Protein AF-A0A1V0GYM0-F1 (afdb_monomer_lite)

InterPro domains:
  IPR021760 Plasmid replication protein C, C-terminal [PF11800] (106-194)

Foldseek 3Di:
DDDDDDDDDDDDDDDDDDDDDDDDDDDDDDDDDDDDDDDDDDDDDDDDDDDDDPPPDDPDPDPDPVVPPPDDDDPDDDLPPCVVVALVLLCLLFDPQLNVQLCVQDVDRDGDLVSLLRSLVVCCVVLVADPVLLVLLCVLQNRNLSSLLSRLLRSQCVPPPRHNPRSNVSSNVLSVCSVVVRRRSSVSSVVSSVVSVVVVVD

Organism: NCBI:txid147645

Secondary structure (DSSP, 8-state):
------------------------------------------------PPP-----------TT--TT-S----SSS-TT--TT--HHHHHHHS-HHHHHHHHHHS-SSPPPHHHHHHHHHHHHHHTT--HHHHHHHHHHH-HHHHHHHHHHHHHGGG-SSS--S-HHHHHHHHHHHHHTT---HHHHHHHHHHHHHHTTT-

pLDDT: mean 73.65, std 24.83, range [32.81, 98.75]

Radius of gyration: 32.55 Å; chains: 1; bounding box: 36×93×101 Å

Structure (mmCIF, N/CA/C/O backbone):
data_AF-A0A1V0GYM0-F1
#
_entry.id   AF-A0A1V0GYM0-F1
#
loop_
_atom_site.group_PDB
_atom_site.id
_atom_site.type_symbol
_atom_site.label_atom_id
_atom_site.label_alt_id
_atom_site.label_comp_id
_atom_site.label_asym_id
_atom_site.label_entity_id
_atom_site.label_seq_id
_atom_site.pdbx_PDB_ins_code
_atom_site.Cartn_x
_atom_site.Cartn_y
_atom_site.Cartn_z
_atom_site.occupancy
_atom_site.B_iso_or_equiv
_atom_site.auth_seq_id
_atom_site.auth_comp_id
_atom_site.auth_asym_id
_atom_site.auth_atom_id
_atom_site.pdbx_PDB_model_num
ATOM 1 N N . MET A 1 1 ? 18.309 -9.380 -78.649 1.00 40.75 1 MET A N 1
ATOM 2 C CA . MET A 1 1 ? 17.291 -8.762 -79.527 1.00 40.75 1 MET A CA 1
ATOM 3 C C . MET A 1 1 ? 16.063 -8.437 -78.694 1.00 40.75 1 MET A C 1
ATOM 5 O O . MET A 1 1 ? 15.500 -9.333 -78.082 1.00 40.75 1 MET A O 1
ATOM 9 N N . ARG A 1 2 ? 15.717 -7.149 -78.596 1.00 32.81 2 ARG A N 1
ATOM 10 C CA . ARG A 1 2 ? 14.453 -6.672 -78.021 1.00 32.81 2 ARG A CA 1
ATOM 11 C C . ARG A 1 2 ? 13.335 -6.848 -79.055 1.00 32.81 2 ARG A C 1
ATOM 13 O O . ARG A 1 2 ? 13.590 -6.594 -80.227 1.00 32.81 2 ARG A O 1
ATOM 20 N N . GLN A 1 3 ? 12.127 -7.156 -78.588 1.00 34.25 3 GLN A N 1
ATOM 21 C CA . GLN A 1 3 ? 10.901 -6.346 -78.719 1.00 34.25 3 GLN A CA 1
ATOM 22 C C . GLN A 1 3 ? 9.653 -7.238 -78.801 1.00 34.25 3 GLN A C 1
ATOM 24 O O . GLN A 1 3 ? 9.453 -7.976 -79.758 1.00 34.25 3 GLN A O 1
ATOM 29 N N . SER A 1 4 ? 8.758 -7.082 -77.828 1.00 40.91 4 SER A N 1
ATOM 30 C CA . SER A 1 4 ? 7.331 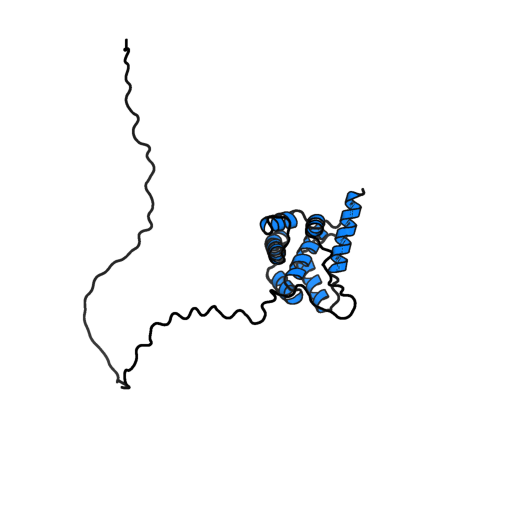-6.951 -78.116 1.00 40.91 4 SER A CA 1
ATOM 31 C C . SER A 1 4 ? 6.701 -6.039 -77.073 1.00 40.91 4 SER A C 1
ATOM 33 O O . SER A 1 4 ? 6.936 -6.158 -75.873 1.00 40.91 4 SER A O 1
ATOM 35 N N . SER A 1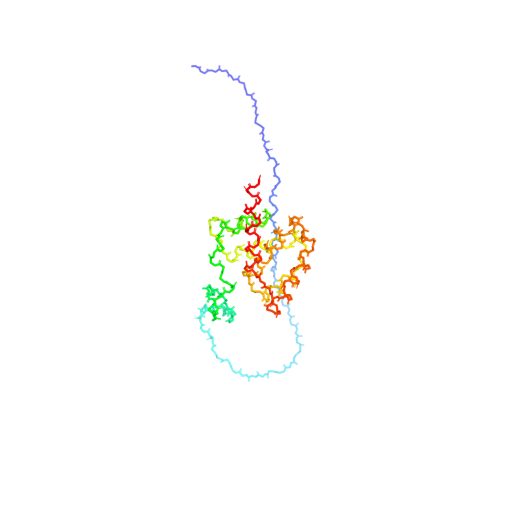 5 ? 6.003 -5.054 -77.616 1.00 39.75 5 SER A N 1
ATOM 36 C CA . SER A 1 5 ? 5.355 -3.922 -76.978 1.00 39.75 5 SER A CA 1
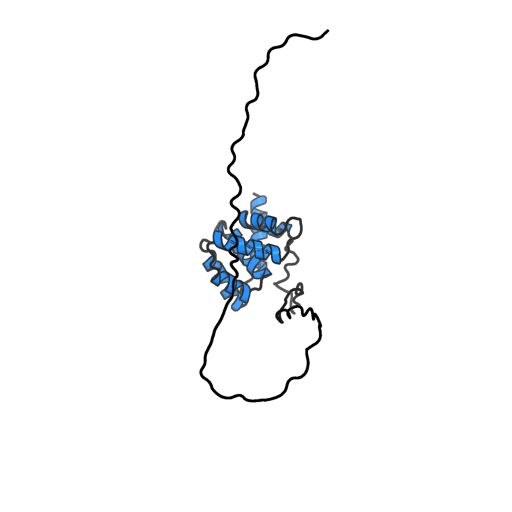ATOM 37 C C . SER A 1 5 ? 3.906 -4.275 -76.660 1.00 39.75 5 SER A C 1
ATOM 39 O O . SER A 1 5 ? 3.254 -4.911 -77.483 1.00 39.75 5 SER A O 1
ATOM 41 N N . ALA A 1 6 ? 3.388 -3.801 -75.527 1.00 40.91 6 ALA A N 1
ATOM 42 C CA . ALA A 1 6 ? 2.014 -3.312 -75.438 1.00 40.91 6 ALA A CA 1
ATOM 43 C C . ALA A 1 6 ? 1.866 -2.419 -74.200 1.00 40.91 6 ALA A C 1
ATOM 45 O O . ALA A 1 6 ? 2.000 -2.857 -73.059 1.00 40.91 6 ALA A O 1
ATOM 46 N N . ALA A 1 7 ? 1.607 -1.144 -74.463 1.00 40.31 7 ALA A N 1
ATOM 47 C CA . ALA A 1 7 ? 1.356 -0.093 -73.495 1.00 40.31 7 ALA A CA 1
ATOM 48 C C . ALA A 1 7 ? -0.061 -0.176 -72.900 1.00 40.31 7 ALA A C 1
ATOM 50 O O . ALA A 1 7 ? -1.019 -0.429 -73.627 1.00 40.31 7 ALA A O 1
ATOM 51 N N . LYS A 1 8 ? -0.199 0.175 -71.614 1.00 45.97 8 LYS A N 1
ATOM 52 C CA . LYS A 1 8 ? -1.370 0.868 -71.048 1.00 45.97 8 LYS A CA 1
ATOM 53 C C . LYS A 1 8 ? -0.876 1.891 -70.020 1.00 45.97 8 LYS A C 1
ATOM 55 O O . LYS A 1 8 ? -0.008 1.587 -69.209 1.00 45.97 8 LYS A O 1
ATOM 60 N N . GLY A 1 9 ? -1.368 3.120 -70.173 1.00 39.59 9 GLY A N 1
ATOM 61 C CA . GLY A 1 9 ? -0.882 4.342 -69.532 1.00 39.59 9 GLY A CA 1
ATOM 62 C C . GLY A 1 9 ? -1.220 4.505 -68.041 1.00 39.59 9 GLY A C 1
ATOM 63 O O . GLY A 1 9 ? -1.823 3.620 -67.434 1.00 39.59 9 GLY A O 1
ATOM 64 N N . PRO A 1 10 ? -0.793 5.638 -67.451 1.00 42.38 10 PRO A N 1
ATOM 65 C CA . PRO A 1 10 ? -0.575 5.784 -66.017 1.00 42.38 10 PRO A CA 1
ATOM 66 C C . PRO A 1 10 ? -1.829 6.239 -65.262 1.00 42.38 10 PRO A C 1
ATOM 68 O O . PRO A 1 10 ? -2.504 7.187 -65.658 1.00 42.38 10 PRO A O 1
ATOM 71 N N . PHE A 1 11 ? -2.098 5.589 -64.129 1.00 37.84 11 PHE A N 1
ATOM 72 C CA . PHE A 1 11 ? -3.101 6.020 -63.160 1.00 37.84 11 PHE A CA 1
ATOM 73 C C . PHE A 1 11 ? -2.495 7.128 -62.289 1.00 37.84 11 PHE A C 1
ATOM 75 O O . PHE A 1 11 ? -1.616 6.888 -61.460 1.00 37.84 11 PHE A O 1
ATOM 82 N N . THR A 1 12 ? -2.915 8.361 -62.544 1.00 47.88 12 THR A N 1
ATOM 83 C CA . THR A 1 12 ? -2.518 9.562 -61.813 1.00 47.88 12 THR A CA 1
ATOM 84 C C . THR A 1 12 ? -3.392 9.761 -60.572 1.00 47.88 12 THR A C 1
ATOM 86 O O . THR A 1 12 ? -4.590 9.502 -60.587 1.00 47.88 12 THR A O 1
ATOM 89 N N . GLY A 1 13 ? -2.784 10.290 -59.506 1.00 38.97 13 GLY A N 1
ATOM 90 C CA . GLY A 1 13 ? -3.479 11.129 -58.526 1.00 38.97 13 GLY A CA 1
ATOM 91 C C . GLY A 1 13 ? -4.111 10.422 -57.328 1.00 38.97 13 GLY A C 1
ATOM 92 O O . GLY A 1 13 ? -5.316 10.204 -57.278 1.00 38.97 13 GLY A O 1
ATOM 93 N N . LYS A 1 14 ? -3.305 10.180 -56.288 1.00 44.31 14 LYS A N 1
ATOM 94 C CA . LYS A 1 14 ? -3.800 10.026 -54.914 1.00 44.31 14 LYS A CA 1
ATOM 95 C C . LYS A 1 14 ? -4.318 11.387 -54.434 1.00 44.31 14 LYS A C 1
ATOM 97 O O . LYS A 1 14 ? -3.542 12.332 -54.343 1.00 44.31 14 LYS A O 1
ATOM 102 N N . HIS A 1 15 ? -5.612 11.483 -54.147 1.00 40.84 15 HIS A N 1
ATOM 103 C CA . HIS A 1 15 ? -6.234 12.669 -53.564 1.00 40.84 15 HIS A CA 1
ATOM 104 C C . HIS A 1 15 ? -6.260 12.513 -52.036 1.00 40.84 15 HIS A C 1
ATOM 106 O O . HIS A 1 15 ? -7.064 11.755 -51.499 1.00 40.84 15 HIS A O 1
ATOM 112 N N . TRP A 1 16 ? -5.335 13.186 -51.355 1.00 39.00 16 TRP A N 1
ATOM 113 C CA . TRP A 1 16 ? -5.364 13.424 -49.911 1.00 39.00 16 TRP A CA 1
ATOM 114 C C . TRP A 1 16 ? -5.618 14.925 -49.701 1.00 39.00 16 TRP A C 1
ATOM 116 O O . TRP A 1 16 ? -4.968 15.725 -50.380 1.00 39.00 16 TRP A O 1
ATOM 126 N N . PRO A 1 17 ? -6.561 15.331 -48.836 1.00 45.81 17 PRO A N 1
ATOM 127 C CA . PRO A 1 17 ? -6.832 16.742 -48.592 1.00 45.81 17 PRO A CA 1
ATOM 128 C C . PRO A 1 17 ? -5.682 17.403 -47.803 1.00 45.81 17 PRO A C 1
ATOM 130 O O . PRO A 1 17 ? -5.106 16.766 -46.920 1.00 45.81 17 PRO A O 1
ATOM 133 N N . PRO A 1 18 ? -5.330 18.662 -48.119 1.00 42.16 18 PRO A N 1
ATOM 134 C CA . PRO A 1 18 ? -4.186 19.353 -47.533 1.00 42.16 18 PRO A CA 1
ATOM 135 C C . PRO A 1 18 ? -4.424 19.843 -46.098 1.00 42.16 18 PRO A C 1
ATOM 137 O O . PRO A 1 18 ? -5.552 20.033 -45.645 1.00 42.16 18 PRO A O 1
ATOM 140 N N . ASP A 1 19 ? -3.295 20.065 -45.433 1.00 40.28 19 ASP A N 1
ATOM 141 C CA . ASP A 1 19 ? -3.085 20.489 -44.054 1.00 40.28 19 ASP A CA 1
ATOM 142 C C . ASP A 1 19 ? -3.971 21.658 -43.589 1.00 40.28 19 ASP A C 1
ATOM 144 O O . ASP A 1 19 ? -3.924 22.768 -44.128 1.00 40.28 19 ASP A O 1
ATOM 148 N N . THR A 1 20 ? -4.710 21.448 -42.497 1.00 42.59 20 THR A N 1
ATOM 149 C CA . THR A 1 20 ? -5.346 22.538 -41.749 1.00 42.59 20 THR A CA 1
ATOM 150 C C . THR A 1 20 ? -4.292 23.235 -40.890 1.00 42.59 20 THR A C 1
ATOM 152 O O . THR A 1 20 ? -4.086 22.908 -39.721 1.00 42.59 20 THR A O 1
ATOM 155 N N . VAL A 1 21 ? -3.619 24.220 -41.480 1.00 46.94 21 VAL A N 1
ATOM 156 C CA . VAL A 1 21 ? -2.840 25.225 -40.751 1.00 46.94 21 VAL A CA 1
ATOM 157 C C . VAL A 1 21 ? -3.815 26.167 -40.044 1.00 46.94 21 VAL A C 1
ATOM 159 O O . VAL A 1 21 ? -4.603 26.870 -40.678 1.00 46.94 21 VAL A O 1
ATOM 162 N N . VAL A 1 22 ? -3.762 26.185 -38.711 1.00 47.72 22 VAL A N 1
ATOM 163 C CA . VAL A 1 22 ? -4.460 27.167 -37.873 1.00 47.72 22 VAL A CA 1
ATOM 164 C C . VAL A 1 22 ? -3.931 28.560 -38.219 1.00 47.72 22 VAL A C 1
ATOM 166 O O . VAL A 1 22 ? -2.760 28.866 -38.003 1.00 47.72 22 VAL A O 1
ATOM 169 N N . GLN A 1 23 ? -4.796 29.401 -38.786 1.00 43.03 23 GLN A N 1
ATOM 170 C CA . GLN A 1 23 ? -4.465 30.772 -39.165 1.00 43.03 23 GLN A CA 1
ATOM 171 C C . GLN A 1 23 ? -4.214 31.645 -37.929 1.00 43.03 23 GLN A C 1
ATOM 173 O O . GLN A 1 23 ? -5.110 31.902 -37.124 1.00 43.03 23 GLN A O 1
ATOM 178 N N . SER A 1 24 ? -2.994 32.164 -37.828 1.00 43.91 24 SER A N 1
ATOM 179 C CA . SER A 1 24 ? -2.633 33.305 -36.996 1.00 43.91 24 SER A CA 1
ATOM 180 C C . SER A 1 24 ? -3.216 34.586 -37.605 1.00 43.91 24 SER A C 1
ATOM 182 O O . SER A 1 24 ? -2.892 34.967 -38.728 1.00 43.91 24 SER A O 1
ATOM 184 N N . ARG A 1 25 ? -4.087 35.286 -36.870 1.00 39.72 25 ARG A N 1
ATOM 185 C CA . ARG A 1 25 ? -4.515 36.640 -37.252 1.00 39.72 25 ARG A CA 1
ATOM 186 C C . ARG A 1 25 ? -3.567 37.678 -36.661 1.00 39.72 25 ARG A C 1
ATOM 188 O O . ARG A 1 25 ? -3.664 38.007 -35.485 1.00 39.72 25 ARG A O 1
ATOM 195 N N . LEU A 1 26 ? -2.702 38.226 -37.510 1.00 43.59 26 LEU A N 1
ATOM 196 C CA . LEU A 1 26 ? -2.135 39.565 -37.352 1.00 43.59 26 LEU A CA 1
ATOM 197 C C . LEU A 1 26 ? -2.876 40.501 -38.316 1.00 43.59 26 LEU A C 1
ATOM 199 O O . LEU A 1 26 ? -2.950 40.215 -39.508 1.00 43.59 26 LEU A O 1
ATOM 203 N N . ASN A 1 27 ? -3.403 41.618 -37.812 1.00 40.38 27 ASN A N 1
ATOM 204 C CA . ASN A 1 27 ? -3.749 42.772 -38.639 1.00 40.38 27 ASN A CA 1
ATOM 205 C C . ASN A 1 27 ? -3.248 44.060 -37.965 1.00 40.38 27 ASN A C 1
ATOM 207 O O . ASN A 1 27 ? -3.548 44.328 -36.803 1.00 40.38 27 ASN A O 1
ATOM 211 N N . THR A 1 28 ? -2.483 44.818 -38.743 1.00 48.53 28 THR A N 1
ATOM 212 C CA . THR A 1 28 ? -1.876 46.130 -38.499 1.00 48.53 28 THR A CA 1
ATOM 213 C C . THR A 1 28 ? -2.687 47.174 -39.272 1.00 48.53 28 THR A C 1
ATOM 215 O O . THR A 1 28 ? -3.046 46.892 -40.409 1.00 48.53 28 THR A O 1
ATOM 218 N N . THR A 1 29 ? -2.914 48.384 -38.733 1.00 41.50 29 THR A N 1
ATOM 219 C CA . THR A 1 29 ? -2.618 49.703 -39.372 1.00 41.50 29 THR A CA 1
ATOM 220 C C . THR A 1 29 ? -3.230 50.876 -38.573 1.00 41.50 29 THR A C 1
ATOM 222 O O . THR A 1 29 ? -4.329 50.791 -38.037 1.00 41.50 29 THR A O 1
ATOM 225 N N . GLN A 1 30 ? -2.453 51.961 -38.485 1.00 45.50 30 GLN A N 1
ATOM 226 C CA . GLN A 1 30 ? -2.606 53.220 -37.738 1.00 45.50 30 GLN A CA 1
ATOM 227 C C . GLN A 1 30 ? -3.601 54.240 -38.344 1.00 45.50 30 GLN A C 1
ATOM 229 O O . GLN A 1 30 ? -3.682 54.330 -39.566 1.00 45.50 30 GLN A O 1
ATOM 234 N N . LYS A 1 31 ? -4.196 55.124 -37.516 1.00 36.09 31 LYS A N 1
ATOM 235 C CA . LYS A 1 31 ? -3.906 56.589 -37.400 1.00 36.09 31 LYS A CA 1
ATOM 236 C C . LYS A 1 31 ? -5.041 57.366 -36.687 1.00 36.09 31 LYS A C 1
ATOM 238 O O . LYS A 1 31 ? -6.145 57.397 -37.204 1.00 36.09 31 LYS A O 1
ATOM 243 N N . ASN A 1 32 ? -4.663 58.020 -35.573 1.00 43.75 32 ASN A N 1
ATOM 244 C CA . ASN A 1 32 ? -4.956 59.384 -35.048 1.00 43.75 32 ASN A CA 1
ATOM 245 C C . ASN A 1 32 ? -6.434 59.879 -35.002 1.00 43.75 32 ASN A C 1
ATOM 247 O O . ASN A 1 32 ? -7.202 59.598 -35.901 1.00 43.75 32 ASN A O 1
ATOM 251 N N . SER A 1 33 ? -6.934 60.670 -34.038 1.00 40.88 33 SER A N 1
ATOM 252 C CA . SER A 1 33 ? -6.389 61.854 -33.348 1.00 40.88 33 SER A CA 1
ATOM 253 C C . SER A 1 33 ? -7.347 62.310 -32.212 1.00 40.88 33 SER A C 1
ATOM 255 O O . SER A 1 33 ? -8.530 62.424 -32.498 1.00 40.88 33 SER A O 1
ATOM 257 N N . GLU A 1 34 ? -6.814 62.603 -31.006 1.00 46.81 34 GLU A N 1
ATOM 258 C CA . GLU A 1 34 ? -7.151 63.694 -30.027 1.00 46.81 34 GLU A CA 1
ATOM 259 C C . GLU A 1 34 ? -8.618 63.907 -29.511 1.00 46.81 34 GLU A C 1
ATOM 261 O O . GLU A 1 34 ? -9.568 63.578 -30.197 1.00 46.81 34 GLU A O 1
ATOM 266 N N . PHE A 1 35 ? -8.976 64.447 -28.323 1.00 34.81 35 PHE A N 1
ATOM 267 C CA . PHE A 1 35 ? -8.312 65.203 -27.238 1.00 34.81 35 PHE A CA 1
ATOM 268 C C . PHE A 1 35 ? -9.152 65.157 -25.910 1.00 34.81 35 PHE A C 1
ATOM 270 O O . PHE A 1 35 ? -10.352 65.401 -25.929 1.00 34.81 35 PHE A O 1
ATOM 277 N N . CYS A 1 36 ? -8.480 64.883 -24.778 1.00 40.50 36 CYS A N 1
ATOM 278 C CA . CYS A 1 36 ? -8.460 65.547 -23.445 1.00 40.50 36 CYS A CA 1
ATOM 279 C C . CYS A 1 36 ? -9.652 65.745 -22.472 1.00 40.50 36 CYS A C 1
ATOM 281 O O . CYS A 1 36 ? -10.652 66.389 -22.766 1.00 40.50 36 CYS A O 1
ATOM 283 N N . SER A 1 37 ? -9.367 65.423 -21.195 1.00 46.78 37 SER A N 1
ATOM 284 C CA . SER A 1 37 ? -9.262 66.327 -20.010 1.00 46.78 37 SER A CA 1
ATOM 285 C C . SER A 1 37 ? -8.738 65.466 -18.836 1.00 46.78 37 SER A C 1
ATOM 287 O O . SER A 1 37 ? -9.271 64.391 -18.615 1.00 46.78 37 SER A O 1
ATOM 289 N N . GLY A 1 38 ? -7.688 65.731 -18.055 1.00 41.94 38 GLY A N 1
ATOM 290 C CA . GLY A 1 38 ? -6.950 66.938 -17.706 1.00 41.94 38 GLY A CA 1
ATOM 291 C C . GLY A 1 38 ? -6.918 67.044 -16.172 1.00 41.94 38 GLY A C 1
ATOM 292 O O . GLY A 1 38 ? -7.893 67.505 -15.592 1.00 41.94 38 GLY A O 1
ATOM 293 N N . SER A 1 39 ? -5.836 66.617 -15.503 1.00 47.38 39 SER A N 1
ATOM 294 C CA . SER A 1 39 ? -5.420 67.170 -14.197 1.00 47.38 39 SER A CA 1
ATOM 295 C C . SER A 1 39 ? -4.001 66.760 -13.794 1.00 47.38 39 SER A C 1
ATOM 297 O O . SER A 1 39 ? -3.431 65.800 -14.301 1.00 47.38 39 SER A O 1
ATOM 299 N N . SER A 1 40 ? -3.419 67.608 -12.953 1.00 49.34 40 SER A N 1
ATOM 300 C CA . SER A 1 40 ? -2.054 68.131 -13.001 1.00 49.34 40 SER A CA 1
ATOM 301 C C . SER A 1 40 ? -0.917 67.205 -12.571 1.00 49.34 40 SER A C 1
ATOM 303 O O . SER A 1 40 ? -1.026 66.413 -11.641 1.00 49.34 40 SER A O 1
ATOM 305 N N . ALA A 1 41 ? 0.225 67.439 -13.215 1.00 47.16 41 ALA A N 1
ATOM 306 C CA . ALA A 1 41 ? 1.523 66.830 -12.979 1.00 47.16 41 ALA A CA 1
ATOM 307 C C . ALA A 1 41 ? 2.051 66.978 -11.542 1.00 47.16 41 ALA A C 1
ATOM 309 O O . ALA A 1 41 ? 2.047 68.070 -10.975 1.00 47.16 41 ALA A O 1
ATOM 310 N N . ILE A 1 42 ? 2.675 65.909 -11.044 1.00 45.72 42 ILE A N 1
ATOM 311 C CA . ILE A 1 42 ? 3.698 65.987 -10.000 1.00 45.72 42 ILE A CA 1
ATOM 312 C C . ILE A 1 42 ? 5.039 65.692 -10.683 1.00 45.72 42 ILE A C 1
ATOM 314 O O . ILE A 1 42 ? 5.282 64.587 -11.164 1.00 45.72 42 ILE A O 1
ATOM 318 N N . LYS A 1 43 ? 5.891 66.716 -10.796 1.00 50.12 43 LYS A N 1
ATOM 319 C CA . LYS A 1 43 ? 7.257 66.609 -11.330 1.00 50.12 43 LYS A CA 1
ATOM 320 C C . LYS A 1 43 ? 8.189 66.086 -10.241 1.00 50.12 43 LYS A C 1
ATOM 322 O O . LYS A 1 43 ? 8.332 66.793 -9.253 1.00 50.12 43 LYS A O 1
ATOM 327 N N . GLN A 1 44 ? 8.895 64.973 -10.468 1.00 48.31 44 GLN A N 1
ATOM 328 C CA . GLN A 1 44 ? 10.205 64.659 -9.860 1.00 48.31 44 GLN A CA 1
ATOM 329 C C . GLN A 1 44 ? 11.036 63.722 -10.778 1.00 48.31 44 GLN A C 1
ATOM 331 O O . GLN A 1 44 ? 10.469 63.109 -11.682 1.00 48.31 44 GLN A O 1
ATOM 336 N N . PRO A 1 45 ? 12.384 63.727 -10.671 1.00 49.69 45 PRO A N 1
ATOM 337 C CA . PRO A 1 45 ? 13.280 63.698 -11.830 1.00 49.69 45 PRO A CA 1
ATOM 338 C C . PRO A 1 45 ? 13.684 62.300 -12.318 1.00 49.69 45 PRO A C 1
ATOM 340 O O . PRO A 1 45 ? 13.780 61.339 -11.562 1.00 49.69 45 PRO A O 1
ATOM 343 N N . ALA A 1 46 ? 14.027 62.231 -13.606 1.00 49.62 46 ALA A N 1
ATOM 344 C CA . ALA A 1 46 ? 14.654 61.078 -14.235 1.00 49.62 46 ALA A CA 1
ATOM 345 C C . ALA A 1 46 ? 16.115 60.919 -13.785 1.00 49.62 46 ALA A C 1
ATOM 347 O O . ALA A 1 46 ? 16.897 61.860 -13.930 1.00 49.62 46 ALA A O 1
ATOM 348 N N . ARG A 1 47 ? 16.514 59.710 -13.361 1.00 40.19 47 ARG A N 1
ATOM 349 C CA . ARG A 1 47 ? 17.848 59.160 -13.662 1.00 40.19 47 ARG A CA 1
ATOM 350 C C . ARG A 1 47 ? 17.960 57.656 -13.381 1.00 40.19 47 ARG A C 1
ATOM 352 O O . ARG A 1 47 ? 17.633 57.184 -12.302 1.00 40.19 47 ARG A O 1
ATOM 359 N N . LYS A 1 48 ? 18.604 57.006 -14.359 1.00 47.16 48 LYS A N 1
ATOM 360 C CA . LYS A 1 48 ? 19.339 55.730 -14.344 1.00 47.16 48 LYS A CA 1
ATOM 361 C C . LYS A 1 48 ? 18.574 54.489 -14.833 1.00 47.16 48 LYS A C 1
ATOM 363 O O . LYS A 1 48 ? 17.807 53.868 -14.111 1.00 47.16 48 LYS A O 1
ATOM 368 N N . ARG A 1 49 ? 18.872 54.110 -16.087 1.00 51.34 49 ARG A N 1
ATOM 369 C CA . ARG A 1 49 ? 18.709 52.738 -16.594 1.00 51.34 49 ARG A CA 1
ATOM 370 C C . ARG A 1 49 ? 19.432 51.787 -15.640 1.00 51.34 49 ARG A C 1
ATOM 372 O O . ARG A 1 49 ? 20.607 52.016 -15.351 1.00 51.34 49 ARG A O 1
ATOM 379 N N . ALA A 1 50 ? 18.742 50.744 -15.191 1.00 43.53 50 ALA A N 1
ATOM 380 C CA . ALA A 1 50 ? 19.406 49.589 -14.617 1.00 43.53 50 ALA A CA 1
ATOM 381 C C . ALA A 1 50 ? 19.974 48.733 -15.754 1.00 43.53 50 ALA A C 1
ATOM 383 O O . ALA A 1 50 ? 19.320 48.481 -16.766 1.00 43.53 50 ALA A O 1
ATOM 384 N N . ASP A 1 51 ? 21.236 48.405 -15.549 1.00 44.19 51 ASP A N 1
ATOM 385 C CA . ASP A 1 51 ? 22.139 47.599 -16.344 1.00 44.19 51 ASP A CA 1
ATOM 386 C C . ASP A 1 51 ? 21.615 46.170 -16.559 1.00 44.19 51 ASP A C 1
ATOM 388 O O . ASP A 1 51 ? 20.815 45.650 -15.776 1.00 44.19 51 ASP A O 1
ATOM 392 N N . ALA A 1 52 ? 22.085 45.537 -17.630 1.00 53.12 52 ALA A N 1
ATOM 393 C CA . ALA A 1 52 ? 21.829 44.138 -17.907 1.00 53.12 52 ALA A CA 1
ATOM 394 C C . ALA A 1 52 ? 22.540 43.288 -16.849 1.00 53.12 52 ALA A C 1
ATOM 396 O O . ALA A 1 52 ? 23.762 43.166 -16.829 1.00 53.12 52 ALA A O 1
ATOM 397 N N . THR A 1 53 ? 21.776 42.645 -15.973 1.00 46.25 53 THR A N 1
ATOM 398 C CA . THR A 1 53 ? 22.295 41.512 -15.209 1.00 46.25 53 THR A CA 1
ATOM 399 C C . THR A 1 53 ? 21.232 40.430 -15.162 1.00 46.25 53 THR A C 1
ATOM 401 O O . THR A 1 53 ? 20.277 40.490 -14.390 1.00 46.25 53 THR A O 1
ATOM 404 N N . HIS A 1 54 ? 21.398 39.430 -16.026 1.00 48.62 54 HIS A N 1
ATOM 405 C CA . HIS A 1 54 ? 20.671 38.172 -15.960 1.00 48.62 54 HIS A CA 1
ATOM 406 C C . HIS A 1 54 ? 21.076 37.458 -14.665 1.00 48.62 54 HIS A C 1
ATOM 408 O O . HIS A 1 54 ? 22.061 36.723 -14.619 1.00 48.62 54 HIS A O 1
ATOM 414 N N . ARG A 1 55 ? 20.345 37.715 -13.578 1.00 40.88 55 ARG A N 1
ATOM 415 C CA . ARG A 1 55 ? 20.406 36.878 -12.382 1.00 40.88 55 ARG A CA 1
ATOM 416 C C . ARG A 1 55 ? 19.482 35.691 -12.603 1.00 40.88 55 ARG A C 1
ATOM 418 O O . ARG A 1 55 ? 18.269 35.805 -12.463 1.00 40.88 55 ARG A O 1
ATOM 425 N N . THR A 1 56 ? 20.072 34.548 -12.918 1.00 45.97 56 THR A N 1
ATOM 426 C CA . THR A 1 56 ? 19.447 33.237 -12.745 1.00 45.97 56 THR A CA 1
ATOM 427 C C . THR A 1 56 ? 19.266 33.010 -11.244 1.00 45.97 56 THR A C 1
ATOM 429 O O . THR A 1 56 ? 20.122 32.439 -10.576 1.00 45.97 56 THR A O 1
ATOM 432 N N . VAL A 1 57 ? 18.178 33.533 -10.681 1.00 44.97 57 VAL A N 1
ATOM 433 C CA . VAL A 1 57 ? 17.727 33.145 -9.344 1.00 44.97 57 VAL A CA 1
ATOM 434 C C . VAL A 1 57 ? 16.863 31.912 -9.546 1.00 44.97 57 VAL A C 1
ATOM 436 O O . VAL A 1 57 ? 15.748 32.008 -10.055 1.00 44.97 57 VAL A O 1
ATOM 439 N N . GLN A 1 58 ? 17.410 30.742 -9.214 1.00 47.38 58 GLN A N 1
ATOM 440 C CA . GLN A 1 58 ? 16.582 29.554 -9.030 1.00 47.38 58 GLN A CA 1
ATOM 441 C C . GLN A 1 58 ? 15.551 29.865 -7.935 1.00 47.38 58 GLN A C 1
ATOM 443 O O . GLN A 1 58 ? 15.905 30.535 -6.960 1.00 47.38 58 GLN A O 1
ATOM 448 N N . PRO A 1 59 ? 14.284 29.442 -8.073 1.00 55.56 59 PRO A N 1
ATOM 449 C CA . PRO A 1 59 ? 13.315 29.631 -7.006 1.00 55.56 59 PRO A CA 1
ATOM 450 C C . PRO A 1 59 ? 13.829 28.936 -5.743 1.00 55.56 59 PRO A C 1
ATOM 452 O O . PRO A 1 59 ? 14.233 27.775 -5.792 1.00 55.56 59 PRO A O 1
ATOM 455 N N . ASN A 1 60 ? 13.824 29.653 -4.617 1.00 50.56 60 ASN A N 1
ATOM 456 C CA . ASN A 1 60 ? 14.081 29.051 -3.315 1.00 50.56 60 ASN A CA 1
ATOM 457 C C . ASN A 1 60 ? 13.049 27.938 -3.100 1.00 50.56 60 ASN A C 1
ATOM 459 O O . ASN A 1 60 ? 11.849 28.213 -3.023 1.00 50.56 60 ASN A O 1
ATOM 463 N N . GLY A 1 61 ? 13.521 26.692 -3.032 1.00 50.41 61 GLY A N 1
ATOM 464 C CA . GLY A 1 61 ? 12.707 25.551 -2.635 1.00 50.41 61 GLY A CA 1
ATOM 465 C C . GLY A 1 61 ? 12.075 25.779 -1.261 1.00 50.41 61 GLY A C 1
ATOM 466 O O . GLY A 1 61 ? 12.593 26.527 -0.429 1.00 50.41 61 GLY A O 1
ATOM 467 N N . TRP A 1 62 ? 10.919 25.155 -1.042 1.00 42.38 62 TRP A N 1
ATOM 468 C CA . TRP A 1 62 ? 10.213 25.172 0.237 1.00 42.38 62 TRP A CA 1
ATOM 469 C C . TRP A 1 62 ? 11.147 24.682 1.365 1.00 42.38 62 TRP A C 1
ATOM 471 O O . TRP A 1 62 ? 11.895 23.736 1.133 1.00 42.38 62 TRP A O 1
ATOM 481 N N . PRO A 1 63 ? 11.111 25.237 2.594 1.00 46.44 63 PRO A N 1
ATOM 482 C CA . PRO A 1 63 ? 12.124 24.951 3.626 1.00 46.44 63 PRO A CA 1
ATOM 483 C C . PRO A 1 63 ? 12.199 23.486 4.090 1.00 46.44 63 PRO A C 1
ATOM 485 O O . PRO A 1 63 ? 13.130 23.119 4.799 1.00 46.44 63 PRO A O 1
ATOM 488 N N . ASN A 1 64 ? 11.230 22.656 3.697 1.00 49.22 64 ASN A N 1
ATOM 489 C CA . ASN A 1 64 ? 11.088 21.266 4.125 1.00 49.22 64 ASN A CA 1
ATOM 490 C C . ASN A 1 64 ? 11.209 20.294 2.943 1.00 49.22 64 ASN A C 1
ATOM 492 O O . ASN A 1 64 ? 10.354 19.429 2.753 1.00 49.22 64 ASN A O 1
ATOM 496 N N . CYS A 1 65 ? 12.260 20.435 2.139 1.00 45.16 65 CYS A N 1
ATOM 497 C CA . CYS A 1 65 ? 12.673 19.387 1.213 1.00 45.16 65 CYS A CA 1
ATOM 498 C C . CYS A 1 65 ? 13.184 18.178 2.021 1.00 45.16 65 CYS A C 1
ATOM 500 O O . CYS A 1 65 ? 14.258 18.225 2.616 1.00 45.16 65 CYS A O 1
ATOM 502 N N . THR A 1 66 ? 12.414 17.089 2.081 1.00 52.31 66 THR A N 1
ATOM 503 C CA . THR A 1 66 ? 12.786 15.853 2.800 1.00 52.31 66 THR A CA 1
ATOM 504 C C . THR A 1 66 ? 13.617 14.889 1.948 1.00 52.31 66 THR A C 1
ATOM 506 O O . THR A 1 66 ? 13.668 13.697 2.236 1.00 52.31 66 THR A O 1
ATOM 509 N N . GLU A 1 67 ? 14.297 15.383 0.912 1.00 43.34 67 GLU A N 1
ATOM 510 C CA . GLU A 1 67 ? 15.087 14.580 -0.038 1.00 43.34 67 GLU A CA 1
ATOM 511 C C . GLU A 1 67 ? 16.339 13.912 0.559 1.00 43.34 67 GLU A C 1
ATOM 513 O O . GLU A 1 67 ? 17.075 13.242 -0.156 1.00 43.34 67 GLU A O 1
ATOM 518 N N . ASN A 1 68 ? 16.559 14.032 1.873 1.00 43.31 68 ASN A N 1
ATOM 519 C CA . ASN A 1 68 ? 17.693 13.428 2.572 1.00 43.31 68 ASN A CA 1
ATOM 520 C C . ASN A 1 68 ? 17.341 12.654 3.854 1.00 43.31 68 ASN A C 1
ATOM 522 O O . ASN A 1 68 ? 18.215 12.435 4.689 1.00 43.31 68 ASN A O 1
ATOM 526 N N . ILE A 1 69 ? 16.100 12.188 4.033 1.00 39.81 69 ILE A N 1
ATOM 527 C CA . ILE A 1 69 ? 15.762 11.335 5.188 1.00 39.81 69 ILE A CA 1
ATOM 528 C C . ILE A 1 69 ? 15.509 9.896 4.737 1.00 39.81 69 ILE A C 1
ATOM 530 O O . ILE A 1 69 ? 14.414 9.360 4.872 1.00 39.81 69 ILE A O 1
ATOM 534 N N . ILE A 1 70 ? 16.562 9.229 4.264 1.00 47.31 70 ILE A N 1
ATOM 535 C CA . ILE A 1 70 ? 16.698 7.796 4.541 1.00 47.31 70 ILE A CA 1
ATOM 536 C C . ILE A 1 70 ? 17.545 7.706 5.809 1.00 47.31 70 ILE A C 1
ATOM 538 O O . ILE A 1 70 ? 18.770 7.673 5.751 1.00 47.31 70 ILE A O 1
ATOM 542 N N . GLY A 1 71 ? 16.883 7.751 6.966 1.00 41.03 71 GLY A N 1
ATOM 543 C CA . GLY A 1 71 ? 17.540 7.588 8.264 1.00 41.03 71 GLY A CA 1
ATOM 544 C C . GLY A 1 71 ? 17.001 8.514 9.346 1.00 41.03 71 GLY A C 1
ATOM 545 O O . GLY A 1 71 ? 17.672 9.455 9.757 1.00 41.03 71 GLY A O 1
ATOM 546 N N . GLY A 1 72 ? 15.794 8.239 9.841 1.00 35.00 72 GLY A N 1
ATOM 547 C CA . GLY A 1 72 ? 15.340 8.801 11.112 1.00 35.00 72 GLY A CA 1
ATOM 548 C C . GLY A 1 72 ? 15.915 7.989 12.274 1.00 35.00 72 GLY A C 1
ATOM 549 O O . GLY A 1 72 ? 15.507 6.848 12.488 1.00 35.00 72 GLY A O 1
ATOM 550 N N . VAL A 1 73 ? 16.857 8.561 13.030 1.00 33.03 73 VAL A N 1
ATOM 551 C CA . VAL A 1 73 ? 17.337 7.979 14.293 1.00 33.03 73 VAL A CA 1
ATOM 552 C C . VAL A 1 73 ? 16.255 8.164 15.356 1.00 33.03 73 VAL A C 1
ATOM 554 O O . VAL A 1 73 ? 16.014 9.275 15.824 1.00 33.03 73 VAL A O 1
ATOM 557 N N . GLY A 1 74 ? 15.610 7.063 15.735 1.00 32.97 74 GLY A N 1
ATOM 558 C CA . GLY A 1 74 ? 14.793 6.958 16.938 1.00 32.97 74 GLY A CA 1
ATOM 559 C C . GLY A 1 74 ? 15.573 6.197 18.006 1.00 32.97 74 GLY A C 1
ATOM 560 O O . GLY A 1 74 ? 16.100 5.115 17.746 1.00 32.97 74 GLY A O 1
ATOM 561 N N . ALA A 1 75 ? 15.673 6.767 19.204 1.00 41.81 75 ALA A N 1
ATOM 562 C CA . ALA A 1 75 ? 16.162 6.046 20.369 1.00 41.81 75 ALA A CA 1
ATOM 563 C C . ALA A 1 75 ? 15.147 4.946 20.728 1.00 41.81 75 ALA A C 1
ATOM 565 O O . ALA A 1 75 ? 13.962 5.243 20.880 1.00 41.81 75 ALA A O 1
ATOM 566 N N . ASN A 1 76 ? 15.645 3.712 20.894 1.00 37.72 76 ASN A N 1
ATOM 567 C CA . ASN A 1 76 ? 14.941 2.469 21.263 1.00 37.72 76 ASN A CA 1
ATOM 568 C C . ASN A 1 76 ? 14.428 1.650 20.053 1.00 37.72 76 ASN A C 1
ATOM 570 O O . ASN A 1 76 ? 13.297 1.827 19.623 1.00 37.72 76 ASN A O 1
ATOM 574 N N . GLY A 1 77 ? 15.269 0.740 19.527 1.00 46.50 77 GLY A N 1
ATOM 575 C CA . GLY A 1 77 ? 14.923 -0.365 18.602 1.00 46.50 77 GLY A CA 1
ATOM 576 C C . GLY A 1 77 ? 13.791 -0.081 17.603 1.00 46.50 77 GLY A C 1
ATOM 577 O O . GLY A 1 77 ? 12.666 -0.522 17.813 1.00 46.50 77 GLY A O 1
ATOM 578 N N . ASN A 1 78 ? 14.086 0.680 16.548 1.00 45.78 78 ASN A N 1
ATOM 579 C CA . ASN A 1 78 ? 13.103 1.325 15.671 1.00 45.78 78 ASN A CA 1
ATOM 580 C C . ASN A 1 78 ? 12.098 0.343 15.019 1.00 45.78 78 ASN A C 1
ATOM 582 O O . ASN A 1 78 ? 12.459 -0.436 14.140 1.00 45.78 78 ASN A O 1
ATOM 586 N N . LEU A 1 79 ? 10.810 0.463 15.371 1.00 47.22 79 LEU A N 1
ATOM 587 C CA . LEU A 1 79 ? 9.668 -0.215 14.721 1.00 47.22 79 LEU A CA 1
ATOM 588 C C . LEU A 1 79 ? 9.499 0.176 13.234 1.00 47.22 79 LEU A C 1
ATOM 590 O O . LEU A 1 79 ? 8.744 -0.454 12.497 1.00 47.22 79 LEU A O 1
ATOM 594 N N . ASP A 1 80 ? 10.223 1.207 12.801 1.00 60.12 80 ASP A N 1
ATOM 595 C CA . ASP A 1 80 ? 10.172 1.797 11.466 1.00 60.12 80 ASP A CA 1
ATOM 596 C C . ASP A 1 80 ? 11.367 1.409 10.577 1.00 60.12 80 ASP A C 1
ATOM 598 O O . ASP A 1 80 ? 11.525 1.959 9.485 1.00 60.12 80 ASP A O 1
ATOM 602 N N . ASP A 1 81 ? 12.205 0.461 11.012 1.00 72.50 81 ASP A N 1
ATOM 603 C CA . ASP A 1 81 ? 13.250 -0.101 10.157 1.00 72.50 81 ASP A CA 1
ATOM 604 C C . ASP A 1 81 ? 12.626 -0.979 9.057 1.00 72.50 81 ASP A C 1
ATOM 606 O O . ASP A 1 81 ? 12.214 -2.121 9.272 1.00 72.50 81 ASP A O 1
ATOM 610 N N . LEU A 1 82 ? 12.527 -0.402 7.859 1.00 82.94 82 LEU A N 1
ATOM 611 C CA . LEU A 1 82 ? 12.039 -1.056 6.645 1.00 82.94 82 LEU A CA 1
ATOM 612 C C . LEU A 1 82 ? 13.186 -1.502 5.725 1.00 82.94 82 LEU A C 1
ATOM 614 O O . LEU A 1 82 ? 12.940 -1.808 4.561 1.00 82.94 82 LEU A O 1
ATOM 618 N N . SER A 1 83 ? 14.431 -1.560 6.214 1.00 82.62 83 SER A N 1
ATOM 619 C CA . SER A 1 83 ? 15.592 -1.999 5.417 1.00 82.62 83 SER A CA 1
ATOM 620 C C . SER A 1 83 ? 15.448 -3.422 4.865 1.00 82.62 83 SER A C 1
ATOM 622 O O . SER A 1 83 ? 15.970 -3.737 3.797 1.00 82.62 83 SER A O 1
ATOM 624 N N . TRP A 1 84 ? 14.681 -4.271 5.554 1.00 87.31 84 TRP A N 1
ATOM 625 C CA . TRP A 1 84 ? 14.347 -5.625 5.118 1.00 87.31 84 TRP A CA 1
ATOM 626 C C . TRP A 1 84 ? 13.359 -5.663 3.942 1.00 87.31 84 TRP A C 1
ATOM 628 O O . TRP A 1 84 ? 13.243 -6.696 3.284 1.00 87.31 84 TRP A O 1
ATOM 638 N N . LEU A 1 85 ? 12.636 -4.572 3.663 1.00 89.75 85 LEU A N 1
ATOM 639 C CA . LEU A 1 85 ?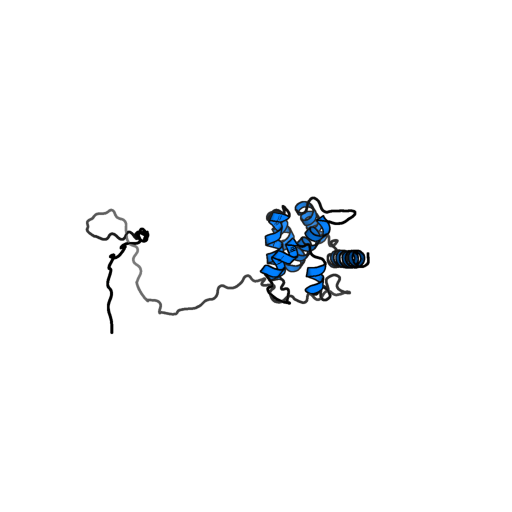 11.605 -4.509 2.630 1.00 89.75 85 LEU A CA 1
ATOM 640 C C . LEU A 1 85 ? 12.237 -4.284 1.247 1.00 89.75 85 LEU A C 1
ATOM 642 O O . LEU A 1 85 ? 12.174 -3.201 0.665 1.00 89.75 85 LEU A O 1
ATOM 646 N N . THR A 1 86 ? 12.865 -5.331 0.718 1.00 90.44 86 THR A N 1
ATOM 647 C CA . THR A 1 86 ? 13.524 -5.289 -0.593 1.00 90.44 86 THR A CA 1
ATOM 648 C C . THR A 1 86 ? 12.520 -5.109 -1.738 1.00 90.44 86 THR A C 1
ATOM 650 O O . THR A 1 86 ? 11.345 -5.475 -1.603 1.00 90.44 86 THR A O 1
ATOM 653 N N . PRO A 1 87 ? 12.964 -4.627 -2.916 1.00 90.19 87 PRO A N 1
ATOM 654 C CA . PRO A 1 87 ? 12.120 -4.544 -4.103 1.00 90.19 87 PRO A CA 1
ATOM 655 C C . PRO A 1 87 ? 11.379 -5.837 -4.450 1.00 90.19 87 PRO A C 1
ATOM 657 O O . PRO A 1 87 ? 10.204 -5.815 -4.815 1.00 90.19 87 PRO A O 1
ATOM 660 N N . GLN A 1 88 ? 12.050 -6.978 -4.301 1.00 90.50 88 GLN A N 1
ATOM 661 C CA . GLN A 1 88 ? 11.477 -8.296 -4.543 1.00 90.50 88 GLN A CA 1
ATOM 662 C C . GLN A 1 88 ? 10.346 -8.592 -3.558 1.00 90.50 88 GLN A C 1
ATOM 664 O O . GLN A 1 88 ? 9.279 -9.028 -3.985 1.00 90.50 88 GLN A O 1
ATOM 669 N N . ILE A 1 89 ? 10.540 -8.301 -2.267 1.00 92.50 89 ILE A N 1
ATOM 670 C CA . ILE A 1 89 ? 9.502 -8.513 -1.253 1.00 92.50 89 ILE A CA 1
ATOM 671 C C . ILE A 1 89 ? 8.287 -7.634 -1.544 1.00 92.50 89 ILE A C 1
ATOM 673 O O . ILE A 1 89 ? 7.173 -8.150 -1.549 1.00 92.50 89 ILE A O 1
ATOM 677 N N . VAL A 1 90 ? 8.479 -6.346 -1.859 1.00 93.88 90 VAL A N 1
ATOM 678 C CA . VAL A 1 90 ? 7.379 -5.433 -2.227 1.00 93.88 90 VAL A CA 1
ATOM 679 C C . VAL A 1 90 ? 6.537 -6.022 -3.359 1.00 93.88 90 VAL A C 1
ATOM 681 O O . VAL A 1 90 ? 5.314 -6.100 -3.242 1.00 93.88 90 VAL A O 1
ATOM 684 N N . ARG A 1 91 ? 7.189 -6.491 -4.429 1.00 92.38 91 ARG A N 1
ATOM 685 C CA . ARG A 1 91 ? 6.517 -7.087 -5.594 1.00 92.38 91 ARG A CA 1
ATOM 686 C C . ARG A 1 91 ? 5.775 -8.377 -5.260 1.00 92.38 91 ARG A C 1
ATOM 688 O O . ARG A 1 91 ? 4.713 -8.629 -5.814 1.00 92.38 91 ARG A O 1
ATOM 695 N N . GLN A 1 92 ? 6.318 -9.179 -4.350 1.00 92.56 92 GLN A N 1
ATOM 696 C CA . GLN A 1 92 ? 5.706 -10.430 -3.909 1.00 92.56 92 GLN A CA 1
ATOM 697 C C . GLN A 1 92 ? 4.446 -10.214 -3.064 1.00 92.56 92 GLN A C 1
ATOM 699 O O . GLN A 1 92 ? 3.477 -10.967 -3.188 1.00 92.56 92 GLN A O 1
ATOM 704 N N . ILE A 1 93 ? 4.449 -9.208 -2.185 1.00 94.25 93 ILE A N 1
ATOM 705 C CA . ILE A 1 93 ? 3.326 -8.976 -1.268 1.00 94.25 93 ILE A CA 1
ATOM 706 C C . ILE A 1 93 ? 2.218 -8.115 -1.868 1.00 94.25 93 ILE A C 1
ATOM 708 O O . ILE A 1 93 ? 1.055 -8.301 -1.501 1.00 94.25 93 ILE A O 1
ATOM 712 N N . ALA A 1 94 ? 2.558 -7.218 -2.793 1.00 92.50 94 ALA A N 1
ATOM 713 C CA . ALA A 1 94 ? 1.616 -6.328 -3.457 1.00 92.50 94 ALA A CA 1
ATOM 714 C C . ALA A 1 94 ? 0.544 -7.086 -4.267 1.00 92.50 94 ALA A C 1
ATOM 716 O O . ALA A 1 94 ? 0.697 -8.260 -4.618 1.00 92.50 94 ALA A O 1
ATOM 717 N N . GLY A 1 95 ? -0.581 -6.421 -4.542 1.00 91.81 95 GLY A N 1
ATOM 718 C CA . GLY A 1 95 ? -1.546 -6.899 -5.529 1.00 91.81 95 GLY A CA 1
ATOM 719 C C . GLY A 1 95 ? -1.053 -6.657 -6.957 1.00 91.81 95 GLY A C 1
ATOM 720 O O . GLY A 1 95 ? -0.183 -5.822 -7.199 1.00 91.81 95 GLY A O 1
ATOM 721 N N . GLU A 1 96 ? -1.623 -7.385 -7.918 1.00 92.69 96 GLU A N 1
ATOM 722 C CA . GLU A 1 96 ? -1.197 -7.356 -9.330 1.00 92.69 96 GLU A CA 1
ATOM 723 C C . GLU A 1 96 ? -1.244 -5.944 -9.927 1.00 92.69 96 GLU A C 1
ATOM 725 O O . GLU A 1 96 ? -0.298 -5.527 -10.590 1.00 92.69 96 GLU A O 1
ATOM 730 N N . ASN A 1 97 ? -2.304 -5.181 -9.642 1.00 93.81 97 ASN A N 1
ATOM 731 C CA . ASN A 1 97 ? -2.445 -3.812 -10.143 1.00 93.81 97 ASN A CA 1
ATOM 732 C C . ASN A 1 97 ? -1.377 -2.882 -9.557 1.00 93.81 97 ASN A C 1
ATOM 734 O O . ASN A 1 97 ? -0.822 -2.052 -10.273 1.00 93.81 97 ASN A O 1
ATOM 738 N N . PHE A 1 98 ? -1.058 -3.030 -8.268 1.00 95.38 98 PHE A N 1
ATOM 739 C CA . PHE A 1 98 ? 0.007 -2.244 -7.654 1.00 95.38 98 PHE A CA 1
ATOM 740 C C . PHE A 1 98 ? 1.360 -2.568 -8.302 1.00 95.38 98 PHE A C 1
ATOM 742 O O . PHE A 1 98 ? 2.099 -1.648 -8.639 1.00 95.38 98 PHE A O 1
ATOM 749 N N . VAL A 1 99 ? 1.670 -3.853 -8.527 1.00 94.50 99 VAL A N 1
ATOM 750 C CA . VAL A 1 99 ? 2.902 -4.275 -9.223 1.00 94.50 99 VAL A CA 1
ATOM 751 C C . VAL A 1 99 ? 2.963 -3.695 -10.634 1.00 94.50 99 VAL A C 1
ATOM 753 O O . VAL A 1 99 ? 3.989 -3.139 -11.006 1.00 94.50 99 VAL A O 1
ATOM 756 N N . PHE A 1 100 ? 1.859 -3.745 -11.382 1.00 94.50 100 PHE A N 1
ATOM 757 C CA . PHE A 1 100 ? 1.776 -3.168 -12.723 1.00 94.50 100 PHE A CA 1
ATOM 758 C C . PHE A 1 100 ? 2.134 -1.672 -12.736 1.00 94.50 100 PHE A C 1
ATOM 760 O O . PHE A 1 100 ? 2.987 -1.243 -13.515 1.00 94.50 100 PHE A O 1
ATOM 767 N N . TYR A 1 101 ? 1.533 -0.871 -11.849 1.00 95.50 101 TYR A N 1
ATOM 768 C CA . TYR A 1 101 ? 1.845 0.560 -11.783 1.00 95.50 101 TYR A CA 1
ATOM 769 C C . TYR A 1 101 ? 3.256 0.828 -11.259 1.00 95.50 101 TYR A C 1
ATOM 771 O O . TYR A 1 101 ? 3.915 1.755 -11.732 1.00 95.50 101 TYR A O 1
ATOM 779 N N . LEU A 1 102 ? 3.731 0.014 -10.318 1.00 94.06 102 LEU A N 1
ATOM 780 C CA . LEU A 1 102 ? 5.092 0.089 -9.803 1.00 94.06 102 LEU A CA 1
ATOM 781 C C . LEU A 1 102 ? 6.118 -0.175 -10.908 1.00 94.06 102 LEU A C 1
ATOM 783 O O . LEU A 1 102 ? 7.071 0.585 -11.027 1.00 94.06 102 LEU A O 1
ATOM 787 N N . ASP A 1 103 ? 5.909 -1.183 -11.752 1.00 92.88 103 ASP A N 1
ATOM 788 C CA . ASP A 1 103 ? 6.779 -1.478 -12.896 1.00 92.88 103 ASP A CA 1
ATOM 789 C C . ASP A 1 103 ? 6.820 -0.357 -13.927 1.00 92.88 103 ASP A C 1
ATOM 791 O O . ASP A 1 103 ? 7.881 -0.058 -14.474 1.00 92.88 103 ASP A O 1
ATOM 795 N N . ALA A 1 104 ? 5.688 0.307 -14.154 1.00 92.88 104 ALA A N 1
ATOM 796 C CA . ALA A 1 104 ? 5.626 1.443 -15.065 1.00 92.88 104 ALA A CA 1
ATOM 797 C C . ALA A 1 104 ? 6.452 2.651 -14.575 1.00 92.88 104 ALA A C 1
ATOM 799 O O . ALA A 1 104 ? 6.952 3.416 -15.396 1.00 92.88 104 ALA A O 1
ATOM 800 N N . HIS A 1 105 ? 6.607 2.819 -13.256 1.00 90.88 105 HIS A N 1
ATOM 801 C CA . HIS A 1 105 ? 7.284 3.978 -12.650 1.00 90.88 105 HIS A CA 1
ATOM 802 C C . HIS A 1 105 ? 8.684 3.658 -12.109 1.00 90.88 105 HIS A C 1
ATOM 804 O O . HIS A 1 105 ? 9.483 4.564 -11.880 1.00 90.88 105 HIS A O 1
ATOM 810 N N . CYS A 1 106 ? 9.001 2.375 -11.955 1.00 87.75 106 CYS A N 1
ATOM 811 C CA . CYS A 1 106 ? 10.312 1.852 -11.591 1.00 87.75 106 CYS A CA 1
ATOM 812 C C . CYS A 1 106 ? 10.772 0.844 -12.660 1.00 87.75 106 CYS A C 1
ATOM 814 O O . CYS A 1 106 ? 10.834 -0.355 -12.367 1.00 87.75 106 CYS A O 1
ATOM 816 N N . PRO A 1 107 ? 11.088 1.286 -13.897 1.00 72.38 107 PRO A N 1
ATOM 817 C CA . PRO A 1 107 ? 11.580 0.390 -14.937 1.00 72.38 107 PRO A CA 1
ATOM 818 C C . PRO A 1 107 ? 12.974 -0.129 -14.549 1.00 72.38 107 PRO A C 1
ATOM 820 O O . PRO A 1 107 ? 13.988 0.536 -14.754 1.00 72.38 107 PRO A O 1
ATOM 823 N N . GLY A 1 108 ? 13.025 -1.311 -13.931 1.00 70.62 108 GLY A N 1
ATOM 824 C CA . GLY A 1 108 ? 14.258 -1.953 -13.478 1.00 70.62 108 GLY A CA 1
ATOM 825 C C . GLY A 1 108 ? 14.136 -2.640 -12.115 1.00 70.62 108 GLY A C 1
ATOM 826 O O . GLY A 1 108 ? 13.048 -2.953 -11.630 1.00 70.62 108 GLY A O 1
ATOM 827 N N . ALA A 1 109 ? 15.288 -2.906 -11.496 1.00 72.06 109 ALA A N 1
ATOM 828 C CA . ALA A 1 109 ? 15.368 -3.663 -10.243 1.00 72.06 109 ALA A CA 1
ATOM 829 C C . ALA A 1 109 ? 15.184 -2.808 -8.975 1.00 72.06 109 ALA A C 1
ATOM 831 O O . ALA A 1 109 ? 14.923 -3.358 -7.906 1.00 72.06 109 ALA A O 1
ATOM 832 N N . MET A 1 110 ? 15.321 -1.483 -9.076 1.00 83.12 110 MET A N 1
ATOM 833 C CA . MET A 1 110 ? 15.291 -0.584 -7.923 1.00 83.12 110 MET A CA 1
ATOM 834 C C . MET A 1 110 ? 13.920 0.064 -7.766 1.00 83.12 110 MET A C 1
ATOM 836 O O . MET A 1 110 ? 13.397 0.656 -8.705 1.00 83.12 110 MET A O 1
ATOM 840 N N . ILE A 1 111 ? 13.367 -0.015 -6.558 1.00 88.31 111 ILE A N 1
ATOM 841 C CA . ILE A 1 111 ? 12.183 0.748 -6.170 1.00 88.31 111 ILE A CA 1
ATOM 842 C C . ILE A 1 111 ? 12.642 2.034 -5.493 1.00 88.31 111 ILE A C 1
ATOM 844 O O . ILE A 1 111 ? 13.428 1.991 -4.547 1.00 88.31 111 ILE A O 1
ATOM 848 N N . THR A 1 112 ? 12.126 3.166 -5.960 1.00 90.81 112 THR A N 1
ATOM 849 C CA . THR A 1 112 ? 12.288 4.466 -5.305 1.00 90.81 112 THR A CA 1
ATOM 850 C C . THR A 1 112 ? 11.018 4.832 -4.543 1.00 90.81 112 THR A C 1
ATOM 852 O O . THR A 1 112 ? 9.927 4.345 -4.852 1.00 90.81 112 THR A O 1
ATOM 855 N N . GLU A 1 113 ? 11.139 5.722 -3.557 1.00 91.88 113 GLU A N 1
ATOM 856 C CA . GLU A 1 113 ? 9.968 6.296 -2.885 1.00 91.88 113 GLU A CA 1
ATOM 857 C C . GLU A 1 113 ? 9.032 6.983 -3.890 1.00 91.88 113 GLU A C 1
ATOM 859 O O . GLU A 1 113 ? 7.819 6.804 -3.835 1.00 91.88 113 GLU A O 1
ATOM 864 N N . GLU A 1 114 ? 9.603 7.709 -4.850 1.00 93.25 114 GLU A N 1
ATOM 865 C CA . GLU A 1 114 ? 8.856 8.394 -5.903 1.00 93.25 114 GLU A CA 1
ATOM 866 C C . GLU A 1 114 ? 8.034 7.429 -6.767 1.00 93.25 114 GLU A C 1
ATOM 868 O O . GLU A 1 114 ? 6.867 7.690 -7.072 1.00 93.25 114 GLU A O 1
ATOM 873 N N . GLY A 1 115 ? 8.616 6.286 -7.129 1.00 94.25 115 GLY A N 1
ATOM 874 C CA . GLY A 1 115 ? 7.916 5.262 -7.892 1.00 94.25 115 GLY A CA 1
ATOM 875 C C . GLY A 1 115 ? 6.830 4.557 -7.079 1.00 94.25 115 GLY A C 1
ATOM 876 O O . GLY A 1 115 ? 5.742 4.321 -7.600 1.00 94.25 115 GLY A O 1
ATOM 877 N N . LEU A 1 116 ? 7.064 4.304 -5.784 1.00 94.62 116 LEU A N 1
ATOM 878 C CA . LEU A 1 116 ? 6.027 3.812 -4.864 1.00 94.62 116 LEU A CA 1
ATOM 879 C C . LEU A 1 116 ? 4.863 4.795 -4.747 1.00 94.62 116 LEU A C 1
ATOM 881 O O . LEU A 1 116 ? 3.704 4.386 -4.828 1.00 94.62 116 LEU A O 1
ATOM 885 N N . ARG A 1 117 ? 5.168 6.085 -4.583 1.00 97.38 117 ARG A N 1
ATOM 886 C CA . ARG A 1 117 ? 4.169 7.151 -4.501 1.00 97.38 117 ARG A CA 1
ATOM 887 C C . ARG A 1 117 ? 3.363 7.247 -5.783 1.00 97.38 117 ARG A C 1
ATOM 889 O O . ARG A 1 117 ? 2.137 7.308 -5.728 1.00 97.38 117 ARG A O 1
ATOM 896 N N . SER A 1 118 ? 4.030 7.229 -6.929 1.00 97.25 118 SER A N 1
ATOM 897 C CA . SER A 1 118 ? 3.359 7.294 -8.225 1.00 97.25 118 SER A CA 1
ATOM 898 C C . SER A 1 118 ? 2.458 6.079 -8.453 1.00 97.25 118 SER A C 1
ATOM 900 O O . SER A 1 118 ? 1.295 6.241 -8.819 1.00 97.25 118 SER A O 1
ATOM 902 N N . ALA A 1 119 ? 2.936 4.874 -8.128 1.00 96.81 119 ALA A N 1
ATOM 903 C CA . ALA A 1 119 ? 2.128 3.659 -8.195 1.00 96.81 119 ALA A CA 1
ATOM 904 C C . ALA A 1 119 ? 0.899 3.720 -7.273 1.00 96.81 119 ALA A C 1
ATOM 906 O O . ALA A 1 119 ? -0.209 3.382 -7.691 1.00 96.81 119 ALA A O 1
ATOM 907 N N . ALA A 1 120 ? 1.074 4.211 -6.043 1.00 98.06 120 ALA A N 1
ATOM 908 C CA . ALA A 1 120 ? -0.020 4.397 -5.097 1.00 98.06 120 ALA A CA 1
ATOM 909 C C . ALA A 1 120 ? -1.068 5.393 -5.619 1.00 98.06 120 ALA A C 1
ATOM 911 O O . ALA A 1 120 ? -2.258 5.089 -5.553 1.00 98.06 120 ALA A O 1
ATOM 912 N N . ILE A 1 121 ? -0.640 6.533 -6.181 1.00 98.12 121 ILE A N 1
ATOM 913 C CA . ILE A 1 121 ? -1.525 7.558 -6.762 1.00 98.12 121 ILE A CA 1
ATOM 914 C C . ILE A 1 121 ? -2.357 6.985 -7.911 1.00 98.12 121 ILE A C 1
ATOM 916 O O . ILE A 1 121 ? -3.574 7.183 -7.939 1.00 98.12 121 ILE A O 1
ATOM 920 N N . MET A 1 122 ? -1.729 6.239 -8.826 1.00 97.62 122 MET A N 1
ATOM 921 C CA . MET A 1 122 ? -2.433 5.597 -9.943 1.00 97.62 122 MET A CA 1
ATOM 922 C C . MET A 1 122 ? -3.520 4.637 -9.451 1.00 97.62 122 MET A C 1
ATOM 924 O O . MET A 1 122 ? -4.618 4.593 -10.005 1.00 97.62 122 MET A O 1
ATOM 928 N N . LEU A 1 123 ? -3.247 3.929 -8.355 1.00 97.38 123 LEU A N 1
ATOM 929 C CA . LEU A 1 123 ? -4.155 2.937 -7.799 1.00 97.38 123 LEU A CA 1
ATOM 930 C C . LEU A 1 123 ? -5.336 3.539 -7.011 1.00 97.38 123 LEU A C 1
ATOM 932 O O . LEU A 1 123 ? -6.341 2.858 -6.805 1.00 97.38 123 LEU A O 1
ATOM 936 N N . LEU A 1 124 ? -5.272 4.807 -6.580 1.00 98.00 124 LEU A N 1
ATOM 937 C CA . LEU A 1 124 ? -6.326 5.421 -5.752 1.00 98.00 124 LEU A CA 1
ATOM 938 C C . LEU A 1 124 ? -7.708 5.333 -6.404 1.00 98.00 124 LEU A C 1
ATOM 940 O O . LEU A 1 124 ? -8.688 5.003 -5.730 1.00 98.00 124 LEU A O 1
ATOM 944 N N . ARG A 1 125 ? -7.783 5.585 -7.718 1.00 94.81 125 ARG A N 1
ATOM 945 C CA . ARG A 1 125 ? -9.039 5.533 -8.479 1.00 94.81 125 ARG A CA 1
ATOM 946 C C . ARG A 1 125 ? -9.609 4.118 -8.511 1.00 94.81 125 ARG A C 1
ATOM 948 O O . ARG A 1 125 ? -10.790 3.943 -8.222 1.00 94.81 125 ARG A O 1
ATOM 955 N N . ASP A 1 126 ? -8.765 3.127 -8.779 1.00 95.56 126 ASP A N 1
ATOM 956 C CA . ASP A 1 126 ? -9.154 1.713 -8.835 1.00 95.56 126 ASP A CA 1
ATOM 957 C C . ASP A 1 126 ? -9.622 1.188 -7.467 1.00 95.56 126 ASP A C 1
ATOM 959 O O . ASP A 1 126 ? -10.438 0.266 -7.377 1.00 95.56 126 ASP A O 1
ATOM 963 N N . LEU A 1 127 ? -9.128 1.795 -6.385 1.00 97.06 127 LEU A N 1
ATOM 964 C CA . LEU A 1 127 ? -9.528 1.505 -5.008 1.00 97.06 127 LEU A CA 1
ATOM 965 C C . LEU A 1 127 ? -10.728 2.336 -4.527 1.00 97.06 127 LEU A C 1
ATOM 967 O O . LEU A 1 127 ? -11.239 2.084 -3.432 1.00 97.06 127 LEU A O 1
ATOM 971 N N . GLY A 1 128 ? -11.184 3.324 -5.303 1.00 97.56 128 GLY A N 1
ATOM 972 C CA . GLY A 1 128 ? -12.219 4.269 -4.878 1.00 97.56 128 GLY A CA 1
ATOM 973 C C . GLY A 1 128 ? -11.804 5.104 -3.660 1.00 97.56 128 GLY A C 1
ATOM 974 O O . GLY A 1 128 ? -12.638 5.429 -2.812 1.00 97.56 128 GLY A O 1
ATOM 975 N N . ILE A 1 129 ? -10.510 5.404 -3.527 1.00 98.56 129 ILE A N 1
ATOM 976 C CA . ILE A 1 129 ? -9.967 6.272 -2.478 1.00 98.56 129 ILE A CA 1
ATOM 977 C C . ILE A 1 129 ? -10.042 7.713 -2.978 1.00 98.56 129 ILE A C 1
ATOM 979 O O . ILE A 1 129 ? -9.538 8.033 -4.051 1.00 98.56 129 ILE A O 1
ATOM 983 N N . SER A 1 130 ? -10.686 8.587 -2.204 1.00 98.19 130 SER A N 1
ATOM 984 C CA . SER A 1 130 ? -10.765 10.003 -2.557 1.00 98.19 130 SER A CA 1
ATOM 985 C C . SER A 1 130 ? -9.439 10.718 -2.311 1.00 98.19 130 SER A C 1
ATOM 987 O O . SER A 1 130 ? -8.713 10.393 -1.371 1.00 98.19 130 SER A O 1
ATOM 989 N N . GLU A 1 131 ? -9.176 11.750 -3.109 1.00 97.88 131 GLU A N 1
ATOM 990 C CA . GLU A 1 131 ? -7.998 12.615 -2.981 1.00 97.88 131 GLU A CA 1
ATOM 991 C C . GLU A 1 131 ? -7.848 13.162 -1.556 1.00 97.88 131 GLU A C 1
ATOM 993 O O . GLU A 1 131 ? -6.809 12.978 -0.938 1.00 97.88 131 GLU A O 1
ATOM 998 N N . SER A 1 132 ? -8.938 13.654 -0.954 1.00 98.38 132 SER A N 1
ATOM 999 C CA . SER A 1 132 ? -8.930 14.120 0.445 1.00 98.38 132 SER A CA 1
ATOM 1000 C C . SER A 1 132 ? -8.447 13.077 1.469 1.00 98.38 132 SER A C 1
ATOM 1002 O O . SER A 1 132 ? -7.864 13.438 2.486 1.00 98.38 132 SER A O 1
ATOM 1004 N N . ALA A 1 133 ? -8.713 11.782 1.255 1.00 98.56 133 ALA A N 1
ATOM 1005 C CA . ALA A 1 133 ? -8.242 10.732 2.159 1.00 98.56 133 ALA A CA 1
ATOM 1006 C C . ALA A 1 133 ? -6.749 10.444 1.940 1.00 98.56 133 ALA A C 1
ATOM 1008 O O . ALA A 1 133 ? -6.032 10.160 2.899 1.00 98.56 133 ALA A O 1
ATOM 1009 N N . TRP A 1 134 ? -6.293 10.533 0.689 1.00 98.56 134 TRP A N 1
ATOM 1010 C CA . TRP A 1 134 ? -4.886 10.416 0.322 1.00 98.56 134 TRP A CA 1
ATOM 1011 C C . TRP A 1 134 ? -4.050 11.584 0.852 1.00 98.56 134 TRP A C 1
ATOM 1013 O O . TRP A 1 134 ? -3.034 11.345 1.491 1.00 98.56 134 TRP A O 1
ATOM 1023 N N . GLU A 1 135 ? -4.491 12.828 0.675 1.00 98.50 135 GLU A N 1
ATOM 1024 C CA . GLU A 1 135 ? -3.800 14.020 1.189 1.00 98.50 135 GLU A CA 1
ATOM 1025 C C . GLU A 1 135 ? -3.684 13.999 2.717 1.00 98.50 135 GLU A C 1
ATOM 1027 O O . GLU A 1 135 ? -2.628 14.304 3.282 1.00 98.50 135 GLU A O 1
ATOM 1032 N N . GLU A 1 136 ? -4.753 13.578 3.400 1.00 98.44 136 GLU A N 1
ATOM 1033 C CA . GLU A 1 136 ? -4.739 13.404 4.850 1.00 98.44 136 GLU A CA 1
ATOM 1034 C C . GLU A 1 136 ? -3.709 12.342 5.266 1.00 98.44 136 GLU A C 1
ATOM 1036 O O . GLU A 1 136 ? -2.940 12.555 6.205 1.00 98.44 136 GLU A O 1
ATOM 1041 N N . ALA A 1 137 ? -3.666 11.212 4.552 1.00 98.38 137 ALA A N 1
ATOM 1042 C CA . ALA A 1 137 ? -2.680 10.165 4.783 1.00 98.38 137 ALA A CA 1
ATOM 1043 C C . ALA A 1 137 ? -1.252 10.663 4.513 1.00 98.38 137 ALA A C 1
ATOM 1045 O O . ALA A 1 137 ? -0.392 10.479 5.365 1.00 98.38 137 ALA A O 1
ATOM 1046 N N . MET A 1 138 ? -1.002 11.351 3.400 1.00 98.19 138 MET A N 1
ATOM 1047 C CA . MET A 1 138 ? 0.299 11.942 3.063 1.00 98.19 138 MET A CA 1
ATOM 1048 C C . MET A 1 138 ? 0.791 12.901 4.147 1.00 98.19 138 MET A C 1
ATOM 1050 O O . MET A 1 138 ? 1.950 12.835 4.545 1.00 98.19 138 MET A O 1
ATOM 1054 N N . THR A 1 139 ? -0.103 13.736 4.679 1.00 97.69 139 THR A N 1
ATOM 1055 C CA . THR A 1 139 ? 0.217 14.681 5.759 1.00 97.69 139 THR A CA 1
ATOM 1056 C C . THR A 1 139 ? 0.601 13.970 7.060 1.00 97.69 139 THR A C 1
ATOM 1058 O O . THR A 1 139 ? 1.471 14.436 7.788 1.00 97.69 139 THR A O 1
ATOM 1061 N N . VAL A 1 140 ? -0.052 12.849 7.379 1.00 96.75 140 VAL A N 1
ATOM 1062 C CA . VAL A 1 140 ? 0.136 12.132 8.654 1.00 96.75 140 VAL A CA 1
ATOM 1063 C C . VAL A 1 140 ? 1.269 11.108 8.598 1.00 96.75 140 VAL A C 1
ATOM 1065 O O . VAL A 1 140 ? 1.985 10.927 9.579 1.00 96.75 140 VAL A O 1
ATOM 1068 N N . PHE A 1 141 ? 1.406 10.404 7.481 1.00 94.19 141 PHE A N 1
ATOM 1069 C CA . PHE A 1 141 ? 2.372 9.326 7.300 1.00 94.19 141 PHE A CA 1
ATOM 1070 C C . PHE A 1 141 ? 3.682 9.799 6.666 1.00 94.19 141 PHE A C 1
ATOM 1072 O O . PHE A 1 141 ? 4.717 9.180 6.901 1.00 94.19 141 PHE A O 1
ATOM 1079 N N . GLY A 1 142 ? 3.647 10.841 5.836 1.00 94.38 142 GLY A N 1
ATOM 1080 C CA . GLY A 1 142 ? 4.688 11.081 4.841 1.00 94.38 142 GLY A CA 1
ATOM 1081 C C . GLY A 1 142 ? 4.553 10.149 3.629 1.00 94.38 142 GLY A C 1
ATOM 1082 O O . GLY A 1 142 ? 3.797 9.174 3.638 1.00 94.38 142 GLY A O 1
ATOM 1083 N N . SER A 1 143 ? 5.294 10.464 2.568 1.00 94.75 143 SER A N 1
ATOM 1084 C CA . SER A 1 143 ? 5.119 9.873 1.236 1.00 94.75 143 SER A CA 1
ATOM 1085 C C . SER A 1 143 ? 5.366 8.357 1.195 1.00 94.75 143 SER A C 1
ATOM 1087 O O . SER A 1 143 ? 4.463 7.600 0.818 1.00 94.75 143 SER A O 1
ATOM 1089 N N . LEU A 1 144 ? 6.526 7.884 1.665 1.00 93.94 144 LEU A N 1
ATOM 1090 C CA . LEU A 1 144 ? 6.844 6.451 1.693 1.00 93.94 144 LEU A CA 1
ATOM 1091 C C . LEU A 1 144 ? 5.798 5.626 2.463 1.00 93.94 144 LEU A C 1
ATOM 1093 O O . LEU A 1 144 ? 5.246 4.656 1.939 1.00 93.94 144 LEU A O 1
ATOM 1097 N N . ARG A 1 145 ? 5.494 6.016 3.706 1.00 95.50 145 ARG A N 1
ATOM 1098 C CA . ARG A 1 145 ? 4.572 5.270 4.579 1.00 95.50 145 ARG A CA 1
ATOM 1099 C C . ARG A 1 145 ? 3.133 5.305 4.062 1.00 95.50 145 ARG A C 1
ATOM 1101 O O . ARG A 1 145 ? 2.454 4.285 4.140 1.00 95.50 145 ARG A O 1
ATOM 1108 N N . ALA A 1 146 ? 2.674 6.432 3.510 1.00 97.94 146 ALA A N 1
ATOM 1109 C CA . ALA A 1 146 ? 1.352 6.520 2.888 1.00 97.94 146 ALA A CA 1
ATOM 1110 C C . ALA A 1 146 ? 1.246 5.570 1.687 1.00 97.94 146 ALA A C 1
ATOM 1112 O O . ALA A 1 146 ? 0.266 4.837 1.556 1.00 97.94 146 ALA A O 1
ATOM 1113 N N . SER A 1 147 ? 2.285 5.515 0.854 1.00 98.06 147 SER A N 1
ATOM 1114 C CA . SER A 1 147 ? 2.341 4.622 -0.309 1.00 98.06 147 SER A CA 1
ATOM 1115 C C . SER A 1 147 ? 2.312 3.146 0.102 1.00 98.06 147 SER A C 1
ATOM 1117 O O . SER A 1 147 ? 1.555 2.353 -0.460 1.00 98.06 147 SER A O 1
ATOM 1119 N N . LEU A 1 148 ? 3.057 2.780 1.150 1.00 97.50 148 LEU A N 1
ATOM 1120 C CA . LEU A 1 148 ? 3.019 1.430 1.722 1.00 97.50 148 LEU A CA 1
ATOM 1121 C C . LEU A 1 148 ? 1.666 1.104 2.375 1.00 97.50 148 LEU A C 1
ATOM 1123 O O . LEU A 1 148 ? 1.214 -0.037 2.303 1.00 97.50 148 LEU A O 1
ATOM 1127 N N . ALA A 1 149 ? 0.974 2.085 2.959 1.00 98.12 149 ALA A N 1
ATOM 1128 C CA . ALA A 1 149 ? -0.385 1.893 3.461 1.00 98.12 149 ALA A CA 1
ATOM 1129 C C . ALA A 1 149 ? -1.374 1.565 2.327 1.00 98.12 149 ALA A C 1
ATOM 1131 O O . ALA A 1 149 ? -2.219 0.685 2.498 1.00 98.12 149 ALA A O 1
ATOM 1132 N N . ILE A 1 150 ? -1.242 2.201 1.157 1.00 98.50 150 ILE A N 1
ATOM 1133 C CA . ILE A 1 150 ? -2.033 1.859 -0.038 1.00 98.50 150 ILE A CA 1
ATOM 1134 C C . ILE A 1 150 ? -1.732 0.436 -0.509 1.00 98.50 150 ILE A C 1
ATOM 1136 O O . ILE A 1 150 ? -2.668 -0.322 -0.763 1.00 98.50 150 ILE A O 1
ATOM 1140 N N . LEU A 1 151 ? -0.456 0.043 -0.547 1.00 97.88 151 LEU A N 1
ATOM 1141 C CA . LEU A 1 151 ? -0.056 -1.331 -0.860 1.00 97.88 151 LEU A CA 1
ATOM 1142 C C . LEU A 1 151 ? -0.713 -2.337 0.096 1.00 97.88 151 LEU A C 1
ATOM 1144 O O . LEU A 1 151 ? -1.277 -3.336 -0.350 1.00 97.88 151 LEU A O 1
ATOM 1148 N N . ILE A 1 152 ? -0.686 -2.066 1.406 1.00 97.81 152 ILE A N 1
ATOM 1149 C CA . ILE A 1 152 ? -1.319 -2.926 2.418 1.00 97.81 152 ILE A CA 1
ATOM 1150 C C . ILE A 1 152 ? -2.822 -3.035 2.175 1.00 97.81 152 ILE A C 1
ATOM 1152 O O . ILE A 1 152 ? -3.390 -4.122 2.305 1.00 97.81 152 ILE A O 1
ATOM 1156 N N . ILE A 1 153 ? -3.478 -1.920 1.856 1.00 98.12 153 ILE A N 1
ATOM 1157 C CA . ILE A 1 153 ? -4.915 -1.890 1.586 1.00 98.12 153 ILE A CA 1
ATOM 1158 C C . ILE A 1 153 ? -5.245 -2.730 0.356 1.00 98.12 153 ILE A C 1
ATOM 1160 O O . ILE A 1 153 ? -6.138 -3.573 0.438 1.00 98.12 153 ILE A O 1
ATOM 1164 N N . ASP A 1 154 ? -4.521 -2.533 -0.746 1.00 97.19 154 ASP A N 1
ATOM 1165 C CA . ASP A 1 154 ? -4.715 -3.274 -1.992 1.00 97.19 154 ASP A CA 1
ATOM 1166 C C . ASP A 1 154 ? -4.535 -4.782 -1.786 1.00 97.19 154 ASP A C 1
ATOM 1168 O O . ASP A 1 154 ? -5.450 -5.563 -2.062 1.00 97.19 154 ASP A O 1
ATOM 1172 N N . ALA A 1 155 ? -3.415 -5.189 -1.182 1.00 96.25 155 ALA A N 1
ATOM 1173 C CA . ALA A 1 155 ? -3.122 -6.594 -0.920 1.00 96.25 155 ALA A CA 1
ATOM 1174 C C . ALA A 1 155 ? -4.186 -7.256 -0.023 1.00 96.25 155 ALA A C 1
ATOM 1176 O O . ALA A 1 155 ? -4.578 -8.405 -0.243 1.00 96.25 155 ALA A O 1
ATOM 1177 N N . ASN A 1 156 ? -4.722 -6.525 0.960 1.00 96.12 156 ASN A N 1
ATOM 1178 C CA . ASN A 1 156 ? -5.735 -7.045 1.879 1.00 96.12 156 ASN A CA 1
ATOM 1179 C C . ASN A 1 156 ? -7.170 -7.013 1.340 1.00 96.12 156 ASN A C 1
ATOM 1181 O O . ASN A 1 156 ? -8.074 -7.512 2.014 1.00 96.12 156 ASN A O 1
ATOM 1185 N N . ARG A 1 157 ? -7.422 -6.521 0.122 1.00 95.12 157 ARG A N 1
ATOM 1186 C CA . ARG A 1 157 ? -8.739 -6.694 -0.524 1.00 95.12 157 ARG A CA 1
ATOM 1187 C C . ARG A 1 157 ? -9.094 -8.160 -0.731 1.00 95.12 157 ARG A C 1
ATOM 1189 O O . ARG A 1 157 ? -10.268 -8.511 -0.699 1.00 95.12 157 ARG A O 1
ATOM 1196 N N . ARG A 1 158 ? -8.077 -9.001 -0.928 1.00 90.94 158 ARG A N 1
ATOM 1197 C CA . ARG A 1 158 ? -8.194 -10.450 -1.137 1.00 90.94 158 ARG A CA 1
ATOM 1198 C C . ARG A 1 158 ? -7.828 -11.248 0.120 1.00 90.94 158 ARG A C 1
ATOM 1200 O O . ARG A 1 158 ? -7.527 -12.431 0.025 1.00 90.94 158 ARG A O 1
ATOM 1207 N N . HIS A 1 159 ? -7.811 -10.612 1.297 1.00 92.06 159 HIS A N 1
ATOM 1208 C CA . HIS A 1 159 ? -7.511 -11.319 2.540 1.00 92.06 159 HIS A CA 1
ATOM 1209 C C . HIS A 1 159 ? -8.538 -12.450 2.754 1.00 92.06 159 HIS A C 1
ATOM 1211 O O . HIS A 1 159 ? -9.735 -12.169 2.718 1.00 92.06 159 HIS A O 1
ATOM 1217 N N . PRO A 1 160 ? -8.114 -13.697 3.046 1.00 89.69 160 PRO A N 1
ATOM 1218 C CA . PRO A 1 160 ? -9.002 -14.865 3.038 1.00 89.69 160 PRO A CA 1
ATOM 1219 C C . PRO A 1 160 ? -10.139 -14.786 4.065 1.00 89.69 160 PRO A C 1
ATOM 1221 O O . PRO A 1 160 ? -11.268 -15.152 3.767 1.00 89.69 160 PRO A O 1
ATOM 1224 N N . THR A 1 161 ? -9.860 -14.281 5.272 1.00 93.00 161 THR A N 1
ATOM 1225 C CA . THR A 1 161 ? -10.862 -14.203 6.354 1.00 93.00 161 THR A CA 1
ATOM 1226 C C . THR A 1 161 ? -11.424 -12.804 6.620 1.00 93.00 161 THR A C 1
ATOM 1228 O O . THR A 1 161 ? -12.524 -12.678 7.150 1.00 93.00 161 THR A O 1
ATOM 1231 N N . ARG A 1 162 ? -10.678 -11.735 6.310 1.00 93.44 162 ARG A N 1
ATOM 1232 C CA . ARG A 1 162 ? -11.018 -10.342 6.655 1.00 93.44 162 ARG A CA 1
ATOM 1233 C C . ARG A 1 162 ? -10.687 -9.379 5.504 1.00 93.44 162 ARG A C 1
ATOM 1235 O O . ARG A 1 162 ? -9.828 -8.512 5.668 1.00 93.44 162 ARG A O 1
ATOM 1242 N N . PRO A 1 163 ? -11.318 -9.541 4.331 1.00 96.38 163 PRO A N 1
ATOM 1243 C CA . PRO A 1 163 ? -11.058 -8.693 3.172 1.00 96.38 163 PRO A CA 1
ATOM 1244 C C . PRO A 1 163 ? -11.417 -7.223 3.429 1.00 96.38 163 PRO A C 1
ATOM 1246 O O . PRO A 1 163 ? -12.434 -6.898 4.047 1.00 96.38 163 PRO A O 1
ATOM 1249 N N . ILE A 1 164 ? -10.597 -6.305 2.911 1.00 97.38 164 ILE A N 1
ATOM 1250 C CA . ILE A 1 164 ? -10.907 -4.871 2.923 1.00 97.38 164 ILE A CA 1
ATOM 1251 C C . ILE A 1 164 ? -11.872 -4.553 1.777 1.00 97.38 164 ILE A C 1
ATOM 1253 O O . ILE A 1 164 ? -11.479 -4.440 0.618 1.00 97.38 164 ILE A O 1
ATOM 1257 N N . HIS A 1 165 ? -13.145 -4.345 2.112 1.00 97.06 165 HIS A N 1
ATOM 1258 C CA . HIS A 1 165 ? -14.177 -3.968 1.136 1.00 97.06 165 HIS A CA 1
ATOM 1259 C C . HIS A 1 165 ? -14.271 -2.464 0.868 1.00 97.06 165 HIS A C 1
ATOM 1261 O O . HIS A 1 165 ? -14.830 -2.051 -0.147 1.00 97.06 165 HIS A O 1
ATOM 1267 N N . LYS A 1 166 ? -13.772 -1.633 1.791 1.00 98.19 166 LYS A N 1
ATOM 1268 C CA . LYS A 1 166 ? -13.862 -0.167 1.722 1.00 98.19 166 LYS A CA 1
ATOM 1269 C C . LYS A 1 166 ? -12.468 0.455 1.870 1.00 98.19 166 LYS A C 1
ATOM 1271 O O . LYS A 1 166 ? -12.133 0.914 2.963 1.00 98.19 166 LYS A O 1
ATOM 1276 N N . PRO A 1 167 ? -11.659 0.485 0.793 1.00 98.38 167 PRO A N 1
ATOM 1277 C CA . PRO A 1 167 ? -10.281 0.980 0.829 1.00 98.38 167 PRO A CA 1
ATOM 1278 C C . PRO A 1 167 ? -10.139 2.396 1.401 1.00 98.38 167 PRO A C 1
ATOM 1280 O O . PRO A 1 167 ? -9.326 2.614 2.293 1.00 98.38 167 PRO A O 1
ATOM 1283 N N . GLY A 1 168 ? -10.984 3.345 0.980 1.00 98.38 168 GLY A N 1
ATOM 1284 C CA . GLY A 1 168 ? -10.931 4.721 1.498 1.00 98.38 168 GLY A CA 1
ATOM 1285 C C . GLY A 1 168 ? -11.241 4.822 2.995 1.00 98.38 168 GLY A C 1
ATOM 1286 O O . GLY A 1 168 ? -10.602 5.585 3.717 1.00 98.38 168 GLY A O 1
ATOM 1287 N N . GLY A 1 169 ? -12.179 4.004 3.485 1.00 98.56 169 GLY A N 1
ATOM 1288 C CA . GLY A 1 169 ? -12.475 3.903 4.915 1.00 98.56 169 GLY A CA 1
ATOM 1289 C C . GLY A 1 169 ? -11.317 3.291 5.705 1.00 98.56 169 GLY A C 1
ATOM 1290 O O . GLY A 1 169 ? -10.987 3.782 6.784 1.00 98.56 169 GLY A O 1
ATOM 1291 N N . ALA A 1 170 ? -10.663 2.268 5.144 1.00 98.62 170 ALA A N 1
ATOM 1292 C CA . ALA A 1 170 ? -9.474 1.657 5.731 1.00 98.62 170 ALA A CA 1
ATOM 1293 C C . ALA A 1 170 ? -8.314 2.656 5.829 1.00 98.62 170 ALA A C 1
ATOM 1295 O O . ALA A 1 170 ? -7.727 2.782 6.901 1.00 98.62 170 ALA A O 1
ATOM 1296 N N . LEU A 1 171 ? -8.046 3.432 4.771 1.00 98.75 171 LEU A N 1
ATOM 1297 C CA . LEU A 1 171 ? -6.996 4.452 4.792 1.00 98.75 171 LEU A CA 1
ATOM 1298 C C . LEU A 1 171 ? -7.243 5.488 5.890 1.00 98.75 171 LEU A C 1
ATOM 1300 O O . LEU A 1 171 ? -6.359 5.739 6.702 1.00 98.75 171 LEU A O 1
ATOM 1304 N N . ARG A 1 172 ? -8.465 6.026 5.996 1.00 98.75 172 ARG A N 1
ATOM 1305 C CA . ARG A 1 172 ? -8.811 6.970 7.074 1.00 98.75 172 ARG A CA 1
ATOM 1306 C C . ARG A 1 172 ? -8.675 6.350 8.465 1.00 98.75 172 ARG A C 1
ATOM 1308 O O . ARG A 1 172 ? -8.257 7.030 9.401 1.00 98.75 172 ARG A O 1
ATOM 1315 N N . ALA A 1 173 ? -9.020 5.071 8.619 1.00 98.56 173 ALA A N 1
ATOM 1316 C CA . ALA A 1 173 ? -8.829 4.358 9.879 1.00 98.56 173 ALA A CA 1
ATOM 1317 C C . ALA A 1 173 ? -7.339 4.206 10.224 1.00 98.56 173 ALA A C 1
ATOM 1319 O O . ALA A 1 173 ? -6.965 4.467 11.367 1.00 98.56 173 ALA A O 1
ATOM 1320 N N . PHE A 1 174 ? -6.494 3.861 9.248 1.00 98.19 174 PHE A N 1
ATOM 1321 C CA . PHE A 1 174 ? -5.039 3.796 9.416 1.00 98.19 174 PHE A CA 1
ATOM 1322 C C . PHE A 1 174 ? -4.470 5.164 9.797 1.00 98.19 174 PHE A C 1
ATOM 1324 O O . PHE A 1 174 ? -3.734 5.262 10.774 1.00 98.19 174 PHE A O 1
ATOM 1331 N N . THR A 1 175 ? -4.879 6.230 9.106 1.00 98.38 175 THR A N 1
ATOM 1332 C CA . THR A 1 175 ? -4.479 7.612 9.404 1.00 98.38 175 THR A CA 1
ATOM 1333 C C . THR A 1 175 ? -4.849 8.022 10.831 1.00 98.38 175 THR A C 1
ATOM 1335 O O . THR A 1 175 ? -4.017 8.566 11.557 1.00 98.38 175 THR A O 1
ATOM 1338 N N . ARG A 1 176 ? -6.077 7.724 11.283 1.00 98.38 176 ARG A N 1
ATOM 1339 C CA . ARG A 1 176 ? -6.496 7.992 12.670 1.00 98.38 176 ARG A CA 1
ATOM 1340 C C . ARG A 1 176 ? -5.647 7.216 13.676 1.00 98.38 176 ARG A C 1
ATOM 1342 O O . ARG A 1 176 ? -5.250 7.783 14.689 1.00 98.38 176 ARG A O 1
ATOM 1349 N N . LEU A 1 177 ? -5.362 5.950 13.389 1.00 96.69 177 LEU A N 1
ATOM 1350 C CA . LEU A 1 177 ? -4.560 5.101 14.262 1.00 96.69 177 LEU A CA 1
ATOM 1351 C C . LEU A 1 177 ? -3.096 5.576 14.328 1.00 96.69 177 LEU A C 1
ATOM 1353 O O . LEU A 1 177 ? -2.510 5.590 15.406 1.00 96.69 177 LEU A O 1
ATOM 1357 N N . GLN A 1 178 ? -2.527 6.047 13.216 1.00 95.69 178 GLN A N 1
ATOM 1358 C CA . GLN A 1 178 ? -1.183 6.633 13.175 1.00 95.69 178 GLN A CA 1
ATOM 1359 C C . GLN A 1 178 ? -1.104 7.921 13.998 1.00 95.69 178 GLN A C 1
ATOM 1361 O O . GLN A 1 178 ? -0.158 8.083 14.762 1.00 95.69 178 GLN A O 1
ATOM 1366 N N . ARG A 1 179 ? -2.108 8.809 13.918 1.00 94.00 179 ARG A N 1
ATOM 1367 C CA . ARG A 1 179 ? -2.171 10.012 14.774 1.00 94.00 179 ARG A CA 1
ATOM 1368 C C . ARG A 1 179 ? -2.182 9.679 16.267 1.00 94.00 179 ARG A C 1
ATOM 1370 O O . ARG A 1 179 ? -1.701 10.466 17.069 1.00 94.00 179 ARG A O 1
ATOM 1377 N N . GLN A 1 180 ? -2.736 8.526 16.628 1.00 94.69 180 GLN A N 1
ATOM 1378 C CA . GLN A 1 180 ? -2.773 8.020 18.001 1.00 94.69 180 GLN A CA 1
ATOM 1379 C C . GLN A 1 180 ? -1.495 7.254 18.389 1.00 94.69 180 GLN A C 1
ATOM 1381 O O . GLN A 1 180 ? -1.414 6.743 19.501 1.00 94.69 180 GLN A O 1
ATOM 1386 N N . GLY A 1 181 ? -0.517 7.132 17.482 1.00 89.81 181 GLY A N 1
ATOM 1387 C CA . GLY A 1 181 ? 0.708 6.355 17.692 1.00 89.81 181 GLY A CA 1
ATOM 1388 C C . GLY A 1 181 ? 0.505 4.835 17.666 1.00 89.81 181 GLY A C 1
ATOM 1389 O O . GLY A 1 181 ? 1.404 4.096 18.045 1.00 89.81 181 GLY A O 1
ATOM 1390 N N . GLY A 1 182 ? -0.666 4.352 17.239 1.00 89.12 182 GLY A N 1
ATOM 1391 C CA . GLY A 1 182 ? -1.035 2.936 17.308 1.00 89.12 182 GLY A CA 1
ATOM 1392 C C . GLY A 1 182 ? -0.898 2.160 15.997 1.00 89.12 182 GLY A C 1
ATOM 1393 O O . GLY A 1 182 ? -1.207 0.969 15.967 1.00 89.12 182 GLY A O 1
ATOM 1394 N N . PHE A 1 183 ? -0.524 2.805 14.885 1.00 93.56 183 PHE A N 1
ATOM 1395 C CA . PHE A 1 183 ? -0.487 2.124 13.588 1.00 93.56 183 PHE A CA 1
ATOM 1396 C C . PHE A 1 183 ? 0.851 1.413 13.400 1.00 93.56 183 PHE A C 1
ATOM 1398 O O . PHE A 1 183 ? 1.890 2.042 13.211 1.00 93.56 183 PHE A O 1
ATOM 1405 N N . ASN A 1 184 ? 0.811 0.082 13.424 1.00 92.94 184 ASN A N 1
ATOM 1406 C CA . ASN A 1 184 ? 1.984 -0.757 13.221 1.00 92.94 184 ASN A CA 1
ATOM 1407 C C . ASN A 1 184 ? 2.165 -1.094 11.730 1.00 92.94 184 ASN A C 1
ATOM 1409 O O . ASN A 1 184 ? 1.632 -2.094 11.233 1.00 92.94 184 ASN A O 1
ATOM 1413 N N . LEU A 1 185 ? 2.916 -0.248 11.018 1.00 93.38 185 LEU A N 1
ATOM 1414 C CA . LEU A 1 185 ? 3.213 -0.441 9.597 1.00 93.38 185 LEU A CA 1
ATOM 1415 C C . LEU A 1 185 ? 4.059 -1.701 9.361 1.00 93.38 185 LEU A C 1
ATOM 1417 O O . LEU A 1 185 ? 3.669 -2.552 8.561 1.00 93.38 185 LEU A O 1
ATOM 1421 N N . ALA A 1 186 ? 5.178 -1.846 10.078 1.00 91.75 186 ALA A N 1
ATOM 1422 C CA . ALA A 1 186 ? 6.090 -2.977 9.915 1.00 91.75 186 ALA A CA 1
ATOM 1423 C C . ALA A 1 186 ? 5.392 -4.316 10.188 1.00 91.75 186 ALA A C 1
ATOM 1425 O O . ALA A 1 186 ? 5.456 -5.224 9.363 1.00 91.75 186 ALA A O 1
ATOM 1426 N N . GLY A 1 187 ? 4.631 -4.418 11.282 1.00 92.62 187 GLY A N 1
ATOM 1427 C CA . GLY A 1 187 ? 3.851 -5.613 11.608 1.00 92.62 187 GLY A CA 1
ATOM 1428 C C . GLY A 1 187 ? 2.788 -5.943 10.556 1.00 92.62 187 GLY A C 1
ATOM 1429 O O . GLY A 1 187 ? 2.578 -7.112 10.236 1.00 92.62 187 GLY A O 1
ATOM 1430 N N . SER A 1 188 ? 2.160 -4.926 9.957 1.00 94.19 188 SER A N 1
ATOM 1431 C CA . SER A 1 188 ? 1.198 -5.126 8.863 1.00 94.19 188 SER A CA 1
ATOM 1432 C C . SER A 1 188 ? 1.861 -5.695 7.602 1.00 94.19 188 SER A C 1
ATOM 1434 O O . SER A 1 188 ? 1.282 -6.568 6.951 1.00 94.19 188 SER A O 1
ATOM 1436 N N . LEU A 1 189 ? 3.078 -5.243 7.275 1.00 95.75 189 LEU A N 1
ATOM 1437 C CA . LEU A 1 189 ? 3.870 -5.751 6.149 1.00 95.75 189 LEU A CA 1
ATOM 1438 C C . LEU A 1 189 ? 4.403 -7.164 6.417 1.00 95.75 189 LEU A C 1
ATOM 1440 O O . LEU A 1 189 ? 4.257 -8.030 5.560 1.00 95.75 189 LEU A O 1
ATOM 1444 N N . ILE A 1 190 ? 4.940 -7.431 7.612 1.00 93.56 190 ILE A N 1
ATOM 1445 C CA . ILE A 1 190 ? 5.378 -8.776 8.026 1.00 93.56 190 ILE A CA 1
ATOM 1446 C C . ILE A 1 190 ? 4.210 -9.761 7.917 1.00 93.56 190 ILE A C 1
ATOM 1448 O O . ILE A 1 190 ? 4.346 -10.831 7.329 1.00 93.56 190 ILE A O 1
ATOM 1452 N N . GLY A 1 191 ? 3.024 -9.372 8.395 1.00 93.75 191 GLY A N 1
ATOM 1453 C CA . GLY A 1 191 ? 1.827 -10.197 8.268 1.00 93.75 191 GLY A CA 1
ATOM 1454 C C . GLY A 1 191 ? 1.459 -10.514 6.813 1.00 93.75 191 GLY A C 1
ATOM 1455 O O . GLY A 1 191 ? 0.955 -11.603 6.544 1.00 93.75 191 GLY A O 1
ATOM 1456 N N . LEU A 1 192 ? 1.702 -9.598 5.868 1.00 95.25 192 LEU A N 1
ATOM 1457 C CA . LEU A 1 192 ? 1.517 -9.868 4.437 1.00 95.25 192 LEU A CA 1
ATOM 1458 C C . LEU A 1 192 ? 2.554 -10.858 3.899 1.00 95.25 192 LEU A C 1
ATOM 1460 O O . LEU A 1 192 ? 2.172 -11.781 3.181 1.00 95.25 192 LEU A O 1
ATOM 1464 N N . VAL A 1 193 ? 3.829 -10.689 4.260 1.00 94.56 193 VAL A N 1
ATOM 1465 C CA . VAL A 1 193 ? 4.919 -11.592 3.852 1.00 94.56 193 VAL A CA 1
ATOM 1466 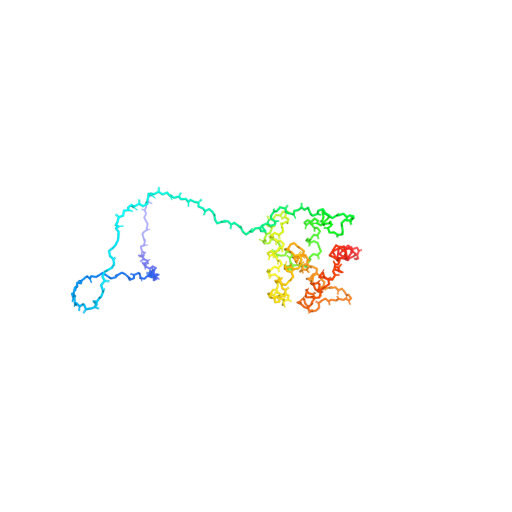C C . VAL A 1 193 ? 4.636 -13.021 4.300 1.00 94.56 193 VAL A C 1
ATOM 1468 O O . VAL A 1 193 ? 4.627 -13.931 3.472 1.00 94.56 193 VAL A O 1
ATOM 1471 N N . GLU A 1 194 ? 4.330 -13.218 5.583 1.00 93.12 194 GLU A N 1
ATOM 1472 C CA . GLU A 1 194 ? 4.077 -14.555 6.132 1.00 93.12 194 GLU A CA 1
ATOM 1473 C C . GLU A 1 194 ? 2.872 -15.229 5.470 1.00 93.12 194 GLU A C 1
ATOM 1475 O O . GLU A 1 194 ? 2.919 -16.415 5.143 1.00 93.12 194 GLU A O 1
ATOM 1480 N N . ARG A 1 195 ? 1.811 -14.467 5.173 1.00 91.44 195 ARG A N 1
ATOM 1481 C CA . ARG A 1 195 ? 0.654 -15.005 4.441 1.00 91.44 195 ARG A CA 1
ATOM 1482 C C . ARG A 1 195 ? 1.001 -15.429 3.018 1.00 91.44 195 ARG A C 1
ATOM 1484 O O . ARG A 1 195 ? 0.519 -16.464 2.567 1.00 91.44 195 ARG A O 1
ATOM 1491 N N . ARG A 1 196 ? 1.814 -14.649 2.299 1.00 90.62 196 ARG A N 1
ATOM 1492 C CA . ARG A 1 196 ? 2.254 -15.020 0.943 1.00 90.62 196 ARG A CA 1
ATOM 1493 C C . ARG A 1 196 ? 3.119 -16.273 0.959 1.00 90.62 196 ARG A C 1
ATOM 1495 O O . ARG A 1 196 ? 2.944 -17.127 0.101 1.00 90.62 196 ARG A O 1
ATOM 1502 N N . ARG A 1 197 ? 3.991 -16.406 1.960 1.00 88.81 197 ARG A N 1
ATOM 1503 C CA . ARG A 1 197 ? 4.839 -17.586 2.144 1.00 88.81 197 ARG A CA 1
ATOM 1504 C C . ARG A 1 197 ? 4.021 -18.863 2.348 1.00 88.81 197 ARG A C 1
ATOM 1506 O O . ARG A 1 197 ? 4.335 -19.884 1.743 1.00 88.81 197 ARG A O 1
ATOM 1513 N N . GLN A 1 198 ? 2.973 -18.791 3.170 1.00 86.75 198 GLN A N 1
ATOM 1514 C CA . GLN A 1 198 ? 2.058 -19.913 3.407 1.00 86.75 198 GLN A CA 1
ATOM 1515 C C . GLN A 1 198 ? 1.318 -20.303 2.123 1.00 86.75 198 GLN A C 1
ATOM 1517 O O . GLN A 1 198 ? 1.344 -21.464 1.743 1.00 86.75 198 GLN A O 1
ATOM 1522 N N . ALA A 1 199 ? 0.793 -19.321 1.383 1.00 83.25 199 ALA A N 1
ATOM 1523 C CA . ALA A 1 199 ? 0.079 -19.558 0.125 1.00 83.25 199 ALA A CA 1
ATOM 1524 C C . ALA A 1 199 ? 0.931 -20.165 -1.013 1.00 83.25 199 ALA A C 1
ATOM 1526 O O . ALA A 1 199 ? 0.373 -20.530 -2.041 1.00 83.25 199 ALA A O 1
ATOM 1527 N N . TRP A 1 200 ? 2.260 -20.224 -0.878 1.00 72.44 200 TRP A N 1
ATOM 1528 C CA . TRP A 1 200 ? 3.157 -20.907 -1.824 1.00 72.44 200 TRP A CA 1
ATOM 1529 C C . TRP A 1 200 ? 3.639 -22.275 -1.343 1.00 72.44 200 TRP A C 1
ATOM 1531 O O . TRP A 1 200 ? 4.320 -22.973 -2.090 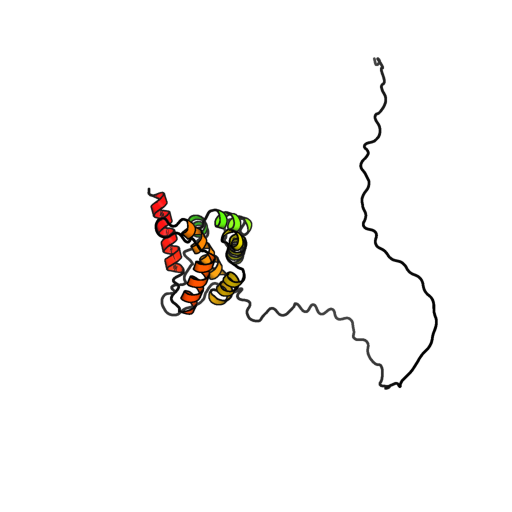1.00 72.44 200 TRP A O 1
ATOM 1541 N N . SER A 1 201 ? 3.380 -22.607 -0.078 1.00 74.50 201 SER A N 1
ATOM 1542 C CA . SER A 1 201 ? 3.753 -23.899 0.503 1.00 74.50 201 SER A CA 1
ATOM 1543 C C . SER A 1 201 ? 2.627 -24.933 0.384 1.00 74.50 201 SER A C 1
ATOM 1545 O O . SER A 1 201 ? 2.904 -26.123 0.518 1.00 74.50 201 SER A O 1
ATOM 1547 N N . ASP A 1 202 ? 1.402 -24.466 0.128 1.00 56.31 202 ASP A N 1
ATOM 1548 C CA . ASP A 1 202 ? 0.202 -25.255 -0.179 1.00 56.31 202 ASP A CA 1
ATOM 1549 C C . ASP A 1 202 ? 0.057 -25.480 -1.696 1.00 56.31 202 ASP A C 1
ATOM 1551 O O . ASP A 1 202 ? -0.379 -26.587 -2.091 1.00 56.31 202 ASP A O 1
#

Sequence (202 aa):
MRQSSAAKGPFTGKHWPPDTVVQSRLNTTQKNSEFCSGSSAIKQPARKRADATHRTVQPNGWPNCTENIIGGVGANGNLDDLSWLTPQIVRQIAGENFVFYLDAHCPGAMITEEGLRSAAIMLLRDLGISESAWEEAMTVFGSLRASLAILIIDANRRHPTRPIHKPGGALRAFTRLQRQGGFNLAGSLIGLVERRRQAWSD